Protein AF-0000000078039826 (afdb_homodimer)

Solvent-accessible surface area (backbone atoms only — not comparable to full-atom values): 11062 Å² total; per-residue (Å²): 122,82,77,65,79,62,59,38,80,45,73,37,69,37,50,54,67,58,50,54,47,26,52,49,43,34,48,76,69,74,47,49,70,52,61,51,52,51,45,49,43,49,49,23,48,75,66,64,42,76,75,63,72,50,73,68,53,49,51,49,48,51,51,50,53,51,48,52,50,51,51,52,50,50,50,53,50,49,52,51,52,58,52,48,55,51,51,51,48,28,62,72,64,66,48,73,83,115,121,80,77,66,79,62,60,37,79,45,74,39,68,38,51,53,67,58,50,52,49,26,52,49,43,34,49,78,68,73,47,48,69,53,61,51,52,50,46,49,44,48,49,24,47,76,65,64,43,77,76,62,73,48,73,69,52,49,50,49,49,50,49,52,51,50,49,53,50,50,51,52,50,50,51,53,51,50,52,51,50,56,53,50,54,51,51,49,49,28,63,72,64,68,49,72,83,116

Radius of gyration: 29.41 Å; Cα contacts (8 Å, |Δi|>4): 152; chains: 2; bounding box: 61×100×47 Å

Structure (mmCIF, N/CA/C/O backbone):
data_AF-0000000078039826-model_v1
#
loop_
_entity.id
_entity.type
_entity.pdbx_description
1 polymer 'DNA-damage-inducible protein J'
#
loop_
_ato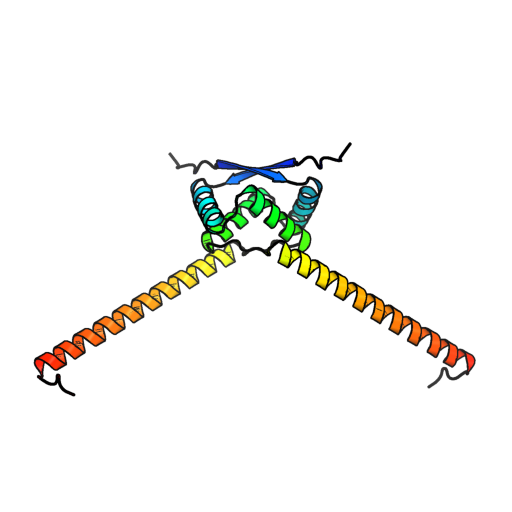m_site.group_PDB
_atom_site.id
_atom_site.type_symbol
_atom_site.label_atom_id
_atom_site.label_alt_id
_atom_site.label_comp_id
_atom_site.label_asym_id
_atom_site.label_entity_id
_atom_site.label_seq_id
_atom_site.pdbx_PDB_ins_code
_atom_site.Cartn_x
_atom_site.Cartn_y
_atom_site.Cartn_z
_atom_site.occupancy
_atom_site.B_iso_or_equiv
_atom_site.auth_seq_id
_atom_site.auth_comp_id
_atom_site.auth_asym_id
_atom_site.auth_atom_id
_atom_site.pdbx_PDB_model_num
ATOM 1 N N . MET A 1 1 ? -21.797 -13.727 -26.609 1 46.88 1 MET A N 1
ATOM 2 C CA . MET A 1 1 ? -22.094 -12.5 -25.859 1 46.88 1 MET A CA 1
ATOM 3 C C . MET A 1 1 ? -20.844 -11.984 -25.156 1 46.88 1 MET A C 1
ATOM 5 O O . MET A 1 1 ? -20.078 -12.766 -24.594 1 46.88 1 MET A O 1
ATOM 9 N N . PRO A 1 2 ? -20.312 -10.93 -25.578 1 49 2 PRO A N 1
ATOM 10 C CA . PRO A 1 2 ? -19.047 -10.547 -24.938 1 49 2 PRO A CA 1
ATOM 11 C C . PRO A 1 2 ? -19.125 -10.562 -23.422 1 49 2 PRO A C 1
ATOM 13 O O . PRO A 1 2 ? -20.156 -10.211 -22.844 1 49 2 PRO A O 1
ATOM 16 N N . ALA A 1 3 ? -18.641 -11.617 -22.828 1 51.22 3 ALA A N 1
ATOM 17 C CA . ALA A 1 3 ? -18.766 -11.797 -21.375 1 51.22 3 ALA A CA 1
ATOM 18 C C . ALA A 1 3 ? -18.531 -10.484 -20.641 1 51.22 3 ALA A C 1
ATOM 20 O O . ALA A 1 3 ? -17.406 -10.023 -20.516 1 51.22 3 ALA A O 1
ATOM 21 N N . ILE A 1 4 ? -19.359 -9.586 -20.906 1 55.53 4 ILE A N 1
ATOM 22 C CA . ILE A 1 4 ? -19.281 -8.289 -20.234 1 55.53 4 ILE A CA 1
ATOM 23 C C . ILE A 1 4 ? -19 -8.5 -18.734 1 55.53 4 ILE A C 1
ATOM 25 O O . ILE A 1 4 ? -19.797 -9.125 -18.031 1 55.53 4 ILE A O 1
ATOM 29 N N . LYS A 1 5 ? -17.766 -8.773 -18.438 1 59.88 5 LYS A N 1
ATOM 30 C CA . LYS A 1 5 ? -17.484 -9.039 -17.031 1 59.88 5 LYS A CA 1
ATOM 31 C C . LYS A 1 5 ? -18.188 -8.039 -16.125 1 59.88 5 LYS A C 1
ATOM 33 O O . LYS A 1 5 ? -17.953 -6.832 -16.219 1 59.88 5 LYS A O 1
ATOM 38 N N . GLU A 1 6 ? -19.469 -8.297 -15.875 1 79.62 6 GLU A N 1
ATOM 39 C CA . GLU A 1 6 ? -20.312 -7.484 -15.016 1 79.62 6 GLU A CA 1
ATOM 40 C C . GLU A 1 6 ? -19.609 -7.156 -13.695 1 79.62 6 GLU A C 1
ATOM 42 O O . GLU A 1 6 ? -19.047 -8.039 -13.062 1 79.62 6 GLU A O 1
ATOM 47 N N . GLY A 1 7 ? -19.312 -5.883 -13.617 1 89.31 7 GLY A N 1
ATOM 48 C CA . GLY A 1 7 ? -18.766 -5.438 -12.344 1 89.31 7 GLY A CA 1
ATOM 49 C C . GLY A 1 7 ? -19.719 -5.625 -11.188 1 89.31 7 GLY A C 1
ATOM 50 O O . GLY A 1 7 ? -20.938 -5.754 -11.383 1 89.31 7 GLY A O 1
ATOM 51 N N . THR A 1 8 ? -19.203 -5.965 -10.094 1 95.94 8 THR A N 1
ATOM 52 C CA . THR A 1 8 ? -19.969 -6.043 -8.852 1 95.94 8 THR A CA 1
ATOM 53 C C . THR A 1 8 ? -19.672 -4.836 -7.961 1 95.94 8 THR A C 1
ATOM 55 O O . THR A 1 8 ? -18.547 -4.336 -7.938 1 95.94 8 THR A O 1
ATOM 58 N N . GLN A 1 9 ? -20.719 -4.402 -7.324 1 96.94 9 GLN A N 1
ATOM 59 C CA . GLN A 1 9 ? -20.594 -3.209 -6.496 1 96.94 9 GLN A CA 1
ATOM 60 C C . GLN A 1 9 ? -20.078 -3.555 -5.105 1 96.94 9 GLN A C 1
ATOM 62 O O . GLN A 1 9 ? -20.531 -4.508 -4.48 1 96.94 9 GLN A O 1
ATOM 67 N N . VAL A 1 10 ? -19.125 -2.832 -4.68 1 98.19 10 VAL A N 1
ATOM 68 C CA . VAL A 1 10 ? -18.609 -2.92 -3.324 1 98.19 10 VAL A CA 1
ATOM 69 C C . VAL A 1 10 ? -18.844 -1.604 -2.588 1 98.19 10 VAL A C 1
ATOM 71 O O . VAL A 1 10 ? -18.688 -0.524 -3.16 1 98.19 10 VAL A O 1
ATOM 74 N N . SER A 1 11 ? -19.328 -1.693 -1.336 1 97.75 11 SER A N 1
ATOM 75 C CA . SER A 1 11 ? -19.609 -0.487 -0.562 1 97.75 11 SER A CA 1
ATOM 76 C C . SER A 1 11 ? -19.094 -0.623 0.87 1 97.75 11 SER A C 1
ATOM 78 O O . SER A 1 11 ? -19.062 -1.726 1.419 1 97.75 11 SER A O 1
ATOM 80 N N . PHE A 1 12 ? -18.688 0.493 1.433 1 98 12 PHE A N 1
ATOM 81 C CA . PHE A 1 12 ? -18.25 0.557 2.824 1 98 12 PHE A CA 1
ATOM 82 C C . PHE A 1 12 ? -18.484 1.95 3.398 1 98 12 PHE A C 1
ATOM 84 O O . PHE A 1 12 ? -18.562 2.928 2.652 1 98 12 PHE A O 1
ATOM 91 N N . LYS A 1 13 ? -18.609 2.053 4.691 1 97.81 13 LYS A N 1
ATOM 92 C CA . LYS A 1 13 ? -18.766 3.332 5.375 1 97.81 13 LYS A CA 1
ATOM 93 C C . LYS A 1 13 ? -17.422 3.867 5.859 1 97.81 13 LYS A C 1
ATOM 95 O O . LYS A 1 13 ? -16.578 3.104 6.332 1 97.81 13 LYS A O 1
ATOM 100 N N . THR A 1 14 ? -17.328 5.191 5.672 1 98 14 THR A N 1
ATOM 101 C CA . THR A 1 14 ? -16.094 5.836 6.109 1 98 14 THR A CA 1
ATOM 102 C C . THR A 1 14 ? -16.375 7.207 6.707 1 98 14 THR A C 1
ATOM 104 O O . THR A 1 14 ? -17.5 7.707 6.621 1 98 14 THR A O 1
ATOM 107 N N . ASP A 1 15 ? -15.406 7.77 7.43 1 96.94 15 ASP A N 1
ATOM 108 C CA . ASP A 1 15 ? -15.492 9.125 7.953 1 96.94 15 ASP A CA 1
ATOM 109 C C . ASP A 1 15 ? -15.516 10.156 6.82 1 96.94 15 ASP A C 1
ATOM 111 O O . ASP A 1 15 ? -14.617 10.172 5.977 1 96.94 15 ASP A O 1
ATOM 115 N N . PRO A 1 16 ? -16.516 11.031 6.902 1 97.44 16 PRO A N 1
ATOM 116 C CA . PRO A 1 16 ? -16.625 12.031 5.836 1 97.44 16 PRO A CA 1
ATOM 117 C C . PRO A 1 16 ? -15.359 12.867 5.684 1 97.44 16 PRO A C 1
ATOM 119 O O . PRO A 1 16 ? -15.008 13.258 4.57 1 97.44 16 PRO A O 1
ATOM 122 N N . THR A 1 17 ? -14.758 13.195 6.727 1 97.56 17 THR A N 1
ATOM 123 C CA . THR A 1 17 ? -13.531 13.977 6.676 1 97.56 17 THR A CA 1
ATOM 124 C C . THR A 1 17 ? -12.406 13.172 6.031 1 97.56 17 THR A C 1
ATOM 126 O O . THR A 1 17 ? -11.641 13.703 5.219 1 97.56 17 THR A O 1
ATOM 129 N N . LEU A 1 18 ? -12.258 11.945 6.441 1 97.69 18 LEU A N 1
ATOM 130 C CA . LEU A 1 18 ? -11.273 11.055 5.832 1 97.69 18 LEU A CA 1
ATOM 131 C C . LEU A 1 18 ? -11.508 10.93 4.332 1 97.69 18 LEU A C 1
ATOM 133 O O . LEU A 1 18 ? -10.562 10.984 3.543 1 97.69 18 LEU A O 1
ATOM 137 N N . LEU A 1 19 ? -12.766 10.742 3.975 1 98.12 19 LEU A N 1
ATOM 138 C CA . LEU A 1 19 ? -13.133 10.625 2.568 1 98.12 19 LEU A CA 1
ATOM 139 C C . LEU A 1 19 ? -12.719 11.867 1.789 1 98.12 19 LEU A C 1
ATOM 141 O O . LEU A 1 19 ? -12.133 11.766 0.711 1 98.12 19 LEU A O 1
ATOM 145 N N . ARG A 1 20 ? -13.023 13.008 2.301 1 98 20 ARG A N 1
ATOM 146 C CA . ARG A 1 20 ? -12.711 14.273 1.642 1 98 20 ARG A CA 1
ATOM 147 C C . ARG A 1 20 ? -11.203 14.43 1.452 1 98 20 ARG A C 1
ATOM 149 O O . ARG A 1 20 ? -10.742 14.812 0.373 1 98 20 ARG A O 1
ATOM 156 N N . LYS A 1 21 ? -10.484 14.133 2.43 1 98.31 21 LYS A N 1
ATOM 157 C CA . LYS A 1 21 ? -9.031 14.25 2.359 1 98.31 21 LYS A CA 1
ATOM 158 C C . LYS A 1 21 ? -8.445 13.258 1.358 1 98.31 21 LYS A C 1
ATOM 160 O O . LYS A 1 21 ? -7.543 13.609 0.59 1 98.31 21 LYS A O 1
ATOM 165 N N . ALA A 1 22 ? -8.914 12.07 1.419 1 98.5 22 ALA A N 1
ATOM 166 C CA . ALA A 1 22 ? -8.438 11.031 0.505 1 98.5 22 ALA A CA 1
ATOM 167 C C . ALA A 1 22 ? -8.719 11.414 -0.946 1 98.5 22 ALA A C 1
ATOM 169 O O . ALA A 1 22 ? -7.844 11.273 -1.809 1 98.5 22 ALA A O 1
ATOM 170 N N . LYS A 1 23 ? -9.906 11.875 -1.238 1 98.56 23 LYS A N 1
ATOM 171 C CA . LYS A 1 23 ? -10.273 12.281 -2.59 1 98.56 23 LYS A CA 1
ATOM 172 C C . LYS A 1 23 ? -9.336 13.367 -3.111 1 98.56 23 LYS A C 1
ATOM 174 O O . LYS A 1 23 ? -8.953 13.352 -4.285 1 98.56 23 LYS A O 1
ATOM 179 N N . LYS A 1 24 ? -9.047 14.266 -2.248 1 98.38 24 LYS A N 1
ATOM 180 C CA . LYS A 1 24 ? -8.125 15.336 -2.629 1 98.38 24 LYS A CA 1
ATOM 181 C C . LYS A 1 24 ? -6.75 14.781 -2.986 1 98.38 24 LYS A C 1
ATOM 183 O O . LYS A 1 24 ? -6.16 15.164 -3.998 1 98.38 24 LYS A O 1
ATOM 188 N N . VAL A 1 25 ? -6.211 13.906 -2.158 1 98.12 25 VAL A N 1
ATOM 189 C CA . VAL A 1 25 ? -4.898 13.312 -2.41 1 98.12 25 VAL A CA 1
ATOM 190 C C . VAL A 1 25 ? -4.926 12.547 -3.73 1 98.12 25 VAL A C 1
ATOM 192 O O . VAL A 1 25 ? -3.98 12.633 -4.52 1 98.12 25 VAL A O 1
ATOM 195 N N . LEU A 1 26 ? -5.973 11.766 -3.969 1 98.31 26 LEU A N 1
ATOM 196 C CA . LEU A 1 26 ? -6.09 10.984 -5.191 1 98.31 26 LEU A CA 1
ATOM 197 C C . LEU A 1 26 ? -6.141 11.883 -6.418 1 98.31 26 LEU A C 1
ATOM 199 O O . LEU A 1 26 ? -5.488 11.609 -7.426 1 98.31 26 LEU A O 1
ATOM 203 N N . ALA A 1 27 ? -6.871 13.039 -6.266 1 97.62 27 ALA A N 1
ATOM 204 C CA . ALA A 1 27 ? -6.961 14.008 -7.355 1 97.62 27 ALA A CA 1
ATOM 205 C C . ALA A 1 27 ? -5.602 14.641 -7.641 1 97.62 27 ALA A C 1
ATOM 207 O O . ALA A 1 27 ? -5.211 14.797 -8.797 1 97.62 27 ALA A O 1
ATOM 208 N N . ASP A 1 28 ? -4.941 14.953 -6.621 1 97.5 28 ASP A N 1
ATOM 209 C CA . ASP A 1 28 ? -3.617 15.555 -6.746 1 97.5 28 ASP A CA 1
ATOM 210 C C . ASP A 1 28 ? -2.637 14.602 -7.418 1 97.5 28 ASP A C 1
ATOM 212 O O . ASP A 1 28 ? -1.626 15.031 -7.98 1 97.5 28 ASP A O 1
ATOM 216 N N . ASN A 1 29 ? -2.928 13.297 -7.375 1 96.69 29 ASN A N 1
ATOM 217 C CA . ASN A 1 29 ? -2.062 12.281 -7.965 1 96.69 29 ASN A CA 1
ATOM 218 C C . ASN A 1 29 ? -2.611 11.789 -9.297 1 96.69 29 ASN A C 1
ATOM 220 O O . ASN A 1 29 ? -2.133 10.789 -9.844 1 96.69 29 ASN A O 1
ATOM 224 N N . GLY A 1 30 ? -3.691 12.32 -9.727 1 96.44 30 GLY A N 1
ATOM 225 C CA . GLY A 1 30 ? -4.188 12.055 -11.07 1 96.44 30 GLY A CA 1
ATOM 226 C C . GLY A 1 30 ? -5.043 10.812 -11.164 1 96.44 30 GLY A C 1
ATOM 227 O O . GLY A 1 30 ? -5.105 10.164 -12.211 1 96.44 30 GLY A O 1
ATOM 228 N N . THR A 1 31 ? -5.617 10.484 -10.109 1 97.38 31 THR A N 1
ATOM 229 C CA . THR A 1 31 ? -6.457 9.297 -10.117 1 97.38 31 THR A CA 1
ATOM 230 C C . THR A 1 31 ? -7.77 9.547 -9.391 1 97.38 31 THR A C 1
ATOM 232 O O . THR A 1 31 ? -8.094 10.688 -9.062 1 97.38 31 THR A O 1
ATOM 235 N N . ASP A 1 32 ? -8.711 8.5 -9.367 1 97.38 32 ASP A N 1
ATOM 236 C CA . ASP A 1 32 ? -9.992 8.625 -8.688 1 97.38 32 ASP A CA 1
ATOM 237 C C . ASP A 1 32 ? -10.242 7.441 -7.758 1 97.38 32 ASP A C 1
ATOM 239 O O . ASP A 1 32 ? -9.422 6.52 -7.684 1 97.38 32 ASP A O 1
ATOM 243 N N . MET A 1 33 ? -11.258 7.535 -7.082 1 98.06 33 MET A N 1
ATOM 244 C CA . MET A 1 33 ? -11.594 6.562 -6.043 1 98.06 33 MET A CA 1
ATOM 245 C C . MET A 1 33 ? -11.734 5.164 -6.633 1 98.06 33 MET A C 1
ATOM 247 O O . MET A 1 33 ? -11.117 4.215 -6.148 1 98.06 33 MET A O 1
ATOM 251 N N . THR A 1 34 ? -12.523 5.02 -7.734 1 97.94 34 THR A N 1
ATOM 252 C CA . THR A 1 34 ? -12.805 3.721 -8.336 1 97.94 34 THR A CA 1
ATOM 253 C C . THR A 1 34 ? -11.516 3.068 -8.836 1 97.94 34 THR A C 1
ATOM 255 O O . THR A 1 34 ? -11.234 1.91 -8.516 1 97.94 34 THR A O 1
ATOM 258 N N . LYS A 1 35 ? -10.766 3.795 -9.508 1 97.56 35 LYS A N 1
ATOM 259 C CA . LYS A 1 35 ? -9.508 3.281 -10.047 1 97.56 35 LYS A CA 1
ATOM 260 C C . LYS A 1 35 ? -8.555 2.891 -8.922 1 97.56 35 LYS A C 1
ATOM 262 O O . LYS A 1 35 ? -7.91 1.84 -8.984 1 97.56 35 LYS A O 1
ATOM 267 N N . THR A 1 36 ? -8.453 3.703 -7.879 1 98.38 36 THR A N 1
ATOM 268 C CA . THR A 1 36 ? -7.5 3.51 -6.793 1 98.38 36 THR A CA 1
ATOM 269 C C . THR A 1 36 ? -7.906 2.326 -5.922 1 98.38 36 THR A C 1
ATOM 271 O O . THR A 1 36 ? -7.059 1.528 -5.516 1 98.38 36 THR A O 1
ATOM 274 N N . LEU A 1 37 ? -9.148 2.201 -5.707 1 98.62 37 LEU A N 1
ATOM 275 C CA . LEU A 1 37 ? -9.625 1.087 -4.895 1 98.62 37 LEU A CA 1
ATOM 276 C C . LEU A 1 37 ? -9.438 -0.237 -5.629 1 98.62 37 LEU A C 1
ATOM 278 O O . LEU A 1 37 ? -9.07 -1.245 -5.016 1 98.62 37 LEU A O 1
ATOM 282 N N . ASN A 1 38 ? -9.672 -0.251 -6.93 1 98.5 38 ASN A N 1
ATOM 283 C CA . ASN A 1 38 ? -9.414 -1.455 -7.715 1 98.5 38 ASN A CA 1
ATOM 284 C C . ASN A 1 38 ? -7.93 -1.797 -7.754 1 98.5 38 ASN A C 1
ATOM 286 O O . ASN A 1 38 ? -7.559 -2.971 -7.699 1 98.5 38 ASN A O 1
ATOM 290 N N . LEU A 1 39 ? -7.152 -0.791 -7.863 1 98.06 39 LEU A N 1
ATOM 291 C CA . LEU A 1 39 ? -5.711 -1.006 -7.824 1 98.06 39 LEU A CA 1
ATOM 292 C C . LEU A 1 39 ? -5.285 -1.605 -6.488 1 98.06 39 LEU A C 1
ATOM 294 O O . LEU A 1 39 ? -4.41 -2.473 -6.441 1 98.06 39 LEU A O 1
ATOM 298 N N . PHE A 1 40 ? -5.852 -1.126 -5.422 1 98.62 40 PHE A N 1
ATOM 299 C CA . PHE A 1 40 ? -5.566 -1.662 -4.094 1 98.62 40 PHE A CA 1
ATOM 300 C C . PHE A 1 40 ? -5.945 -3.137 -4.016 1 98.62 40 PHE A C 1
ATOM 302 O O . PHE A 1 40 ? -5.152 -3.961 -3.551 1 98.62 40 PHE A O 1
ATOM 309 N N . LEU A 1 41 ? -7.148 -3.467 -4.5 1 98.5 41 LEU A N 1
ATOM 310 C CA . LEU A 1 41 ? -7.578 -4.859 -4.473 1 98.5 41 LEU A CA 1
ATOM 311 C C . LEU A 1 41 ? -6.645 -5.734 -5.301 1 98.5 41 LEU A C 1
ATOM 313 O O . LEU A 1 41 ? -6.34 -6.863 -4.914 1 98.5 41 LEU A O 1
ATOM 317 N N . GLN A 1 42 ? -6.195 -5.242 -6.422 1 97.88 42 GLN A N 1
ATOM 318 C CA . GLN A 1 42 ? -5.238 -5.973 -7.246 1 97.88 42 GLN A CA 1
ATOM 319 C C . GLN A 1 42 ? -3.939 -6.234 -6.484 1 97.88 42 GLN A C 1
ATOM 321 O O . GLN A 1 42 ? -3.371 -7.324 -6.574 1 97.88 42 GLN A O 1
ATOM 326 N N . ASN A 1 43 ? -3.455 -5.172 -5.805 1 98.31 43 ASN A N 1
ATOM 327 C CA . ASN A 1 43 ? -2.248 -5.332 -5 1 98.31 43 ASN A CA 1
ATOM 328 C C . ASN A 1 43 ? -2.434 -6.387 -3.914 1 98.31 43 ASN A C 1
ATOM 330 O O . ASN A 1 43 ? -1.542 -7.203 -3.678 1 98.31 43 ASN A O 1
ATOM 334 N N . VAL A 1 44 ? -3.535 -6.406 -3.264 1 98 44 VAL A N 1
ATOM 335 C CA . VAL A 1 44 ? -3.867 -7.375 -2.223 1 98 44 VAL A CA 1
ATOM 336 C C . VAL A 1 44 ? -3.812 -8.789 -2.797 1 98 44 VAL A C 1
ATOM 338 O O . VAL A 1 44 ? -3.213 -9.688 -2.199 1 98 44 VAL A O 1
ATOM 341 N N . VAL A 1 45 ? -4.449 -8.961 -3.953 1 97.06 45 VAL A N 1
ATOM 342 C CA . VAL A 1 45 ? -4.562 -10.289 -4.547 1 97.06 45 VAL A CA 1
ATOM 343 C C . VAL A 1 45 ? -3.195 -10.742 -5.062 1 97.06 45 VAL A C 1
ATOM 345 O O . VAL A 1 45 ? -2.799 -11.891 -4.859 1 97.06 45 VAL A O 1
ATOM 348 N N . GLU A 1 46 ? -2.457 -9.828 -5.758 1 94.44 46 GLU A N 1
ATOM 349 C CA . GLU A 1 46 ? -1.179 -10.172 -6.367 1 94.44 46 GLU A CA 1
ATOM 350 C C . GLU A 1 46 ? -0.125 -10.484 -5.309 1 94.44 46 GLU A C 1
ATOM 352 O O . GLU A 1 46 ? 0.703 -11.375 -5.488 1 94.44 46 GLU A O 1
ATOM 357 N N . ARG A 1 47 ? -0.188 -9.812 -4.215 1 93.5 47 ARG A N 1
ATOM 358 C CA . ARG A 1 47 ? 0.85 -9.93 -3.197 1 93.5 47 ARG A CA 1
ATOM 359 C C . ARG A 1 47 ? 0.422 -10.891 -2.092 1 93.5 47 ARG A C 1
ATOM 361 O O . ARG A 1 47 ? 1.238 -11.289 -1.258 1 93.5 47 ARG A O 1
ATOM 368 N N . LYS A 1 48 ? -0.816 -11.227 -2.053 1 94.25 48 LYS A N 1
ATOM 369 C CA . LYS A 1 48 ? -1.388 -12.141 -1.067 1 94.25 48 LYS A CA 1
ATOM 370 C C . LYS A 1 48 ? -1.169 -11.617 0.352 1 94.25 48 LYS A C 1
ATOM 372 O O . LYS A 1 48 ? -0.875 -12.398 1.263 1 94.25 48 LYS A O 1
ATOM 377 N N . GLU A 1 49 ? -1.188 -10.367 0.482 1 94.62 49 GLU A N 1
ATOM 378 C CA . GLU A 1 49 ? -1.052 -9.664 1.751 1 94.62 49 GLU A CA 1
ATOM 379 C C . GLU A 1 49 ? -1.745 -8.305 1.701 1 94.62 49 GLU A C 1
ATOM 381 O O . GLU A 1 49 ? -2.277 -7.91 0.661 1 94.62 49 GLU A O 1
ATOM 386 N N . ILE A 1 50 ? -1.82 -7.707 2.822 1 96 50 ILE A N 1
ATOM 387 C CA . ILE A 1 50 ? -2.316 -6.336 2.873 1 96 50 ILE A CA 1
ATOM 388 C C . ILE A 1 50 ? -1.147 -5.359 2.748 1 96 50 ILE A C 1
ATOM 390 O O . ILE A 1 50 ? -0.43 -5.113 3.721 1 96 50 ILE A O 1
ATOM 394 N N . PRO A 1 51 ? -1.006 -4.727 1.638 1 95.38 51 PRO A N 1
ATOM 395 C CA . PRO A 1 51 ? 0.183 -3.926 1.33 1 95.38 51 PRO A CA 1
ATOM 396 C C . PRO A 1 51 ? 0.113 -2.518 1.914 1 95.38 51 PRO A C 1
ATOM 398 O O . PRO A 1 51 ? 0.306 -1.536 1.192 1 95.38 51 PRO A O 1
ATOM 401 N N . LEU A 1 52 ? -0.125 -2.426 3.164 1 96.62 52 LEU A N 1
ATOM 402 C CA . LEU A 1 52 ? -0.301 -1.143 3.834 1 96.62 52 LEU A CA 1
ATOM 403 C C . LEU A 1 52 ? 0.374 -1.146 5.203 1 96.62 52 LEU A C 1
ATOM 405 O O . LEU A 1 52 ? 0.631 -2.211 5.77 1 96.62 52 LEU A O 1
ATOM 409 N N . MET A 1 53 ? 0.599 0.042 5.676 1 94.56 53 MET A N 1
ATOM 410 C CA . MET A 1 53 ? 0.98 0.177 7.078 1 94.56 53 MET A CA 1
ATOM 411 C C . MET A 1 53 ? -0.211 -0.086 7.992 1 94.56 53 MET A C 1
ATOM 413 O O . MET A 1 53 ? -1.336 0.312 7.684 1 94.56 53 MET A O 1
ATOM 417 N N . THR A 1 54 ? 0.124 -0.766 9.078 1 95.88 54 THR A N 1
ATOM 418 C CA . THR A 1 54 ? -0.897 -0.962 10.102 1 95.88 54 THR A CA 1
ATOM 419 C C . THR A 1 54 ? -1.2 0.348 10.82 1 95.88 54 THR A C 1
ATOM 421 O O . THR A 1 54 ? -0.467 1.327 10.68 1 95.88 54 THR A O 1
ATOM 424 N N . GLU A 1 55 ? -2.26 0.315 11.594 1 94.56 55 GLU A N 1
ATOM 425 C CA . GLU A 1 55 ? -2.625 1.501 12.367 1 94.56 55 GLU A CA 1
ATOM 426 C C . GLU A 1 55 ? -1.488 1.932 13.289 1 94.56 55 GLU A C 1
ATOM 428 O O . GLU A 1 55 ? -1.225 3.127 13.445 1 94.56 55 GLU A O 1
ATOM 433 N N . ASP A 1 56 ? -0.855 0.918 13.867 1 95.5 56 ASP A N 1
ATOM 434 C CA . ASP A 1 56 ? 0.252 1.199 14.773 1 95.5 56 ASP A CA 1
ATOM 435 C C . ASP A 1 56 ? 1.435 1.812 14.023 1 95.5 56 ASP A C 1
ATOM 437 O O . ASP A 1 56 ? 2.098 2.717 14.539 1 95.5 56 ASP A O 1
ATOM 441 N N . GLU A 1 57 ? 1.704 1.307 12.883 1 95.88 57 GLU A N 1
ATOM 442 C CA . GLU A 1 57 ? 2.795 1.831 12.062 1 95.88 57 GLU A CA 1
ATOM 443 C C . GLU A 1 57 ? 2.518 3.268 11.633 1 95.88 57 GLU A C 1
ATOM 445 O O . GLU A 1 57 ? 3.426 4.098 11.602 1 95.88 57 GLU A O 1
ATOM 450 N N . LEU A 1 58 ? 1.257 3.545 11.297 1 95.19 58 LEU A N 1
ATOM 451 C CA . LEU A 1 58 ? 0.867 4.898 10.914 1 95.19 58 LEU A CA 1
ATOM 452 C C . LEU A 1 58 ? 1.047 5.863 12.086 1 95.19 58 LEU A C 1
ATOM 454 O O . LEU A 1 58 ? 1.48 7 11.891 1 95.19 58 LEU A O 1
ATOM 458 N N . ARG A 1 59 ? 0.673 5.398 13.219 1 94.69 59 ARG A N 1
ATOM 459 C CA . ARG A 1 59 ? 0.832 6.219 14.414 1 94.69 59 ARG A CA 1
ATOM 460 C C . ARG A 1 59 ? 2.303 6.516 14.68 1 94.69 59 ARG A C 1
ATOM 462 O O . ARG A 1 59 ? 2.662 7.648 15.008 1 94.69 59 ARG A O 1
ATOM 469 N N . ARG A 1 60 ? 3.109 5.535 14.562 1 95.69 60 ARG A N 1
ATOM 470 C CA . ARG A 1 60 ? 4.543 5.715 14.773 1 95.69 60 ARG A CA 1
ATOM 471 C C . ARG A 1 60 ? 5.121 6.711 13.773 1 95.69 60 ARG A C 1
ATOM 473 O O . ARG A 1 60 ? 5.914 7.578 14.141 1 95.69 60 ARG A O 1
ATOM 480 N N . GLU A 1 61 ? 4.66 6.5 12.594 1 93.56 61 GLU A N 1
ATOM 481 C CA . GLU A 1 61 ? 5.121 7.402 11.547 1 93.56 61 GLU A CA 1
ATOM 482 C C . GLU A 1 61 ? 4.723 8.844 11.844 1 93.56 61 GLU A C 1
ATOM 484 O O . GLU A 1 61 ? 5.512 9.773 11.633 1 93.56 61 GLU A O 1
ATOM 489 N N . ARG A 1 62 ? 3.547 9.008 12.211 1 93.25 62 ARG A N 1
ATOM 490 C CA . ARG A 1 62 ? 3.061 10.328 12.57 1 93.25 62 ARG A CA 1
ATOM 491 C C . ARG A 1 62 ? 3.896 10.93 13.703 1 93.25 62 ARG A C 1
ATOM 493 O O . ARG A 1 62 ? 4.246 12.109 13.664 1 93.25 62 ARG A O 1
ATOM 500 N N . LEU A 1 63 ? 4.238 10.148 14.695 1 95.5 63 LEU A N 1
ATOM 501 C CA . LEU A 1 63 ? 5.016 10.594 15.844 1 95.5 63 LEU A CA 1
ATOM 502 C C . LEU A 1 63 ? 6.434 10.977 15.43 1 95.5 63 LEU A C 1
ATOM 504 O O . LEU A 1 63 ? 6.977 11.977 15.898 1 95.5 63 LEU A O 1
ATOM 508 N N . ILE A 1 64 ? 6.961 10.188 14.57 1 96 64 ILE A N 1
ATOM 509 C CA . ILE A 1 64 ? 8.305 10.461 14.078 1 96 64 ILE A CA 1
ATOM 510 C C . ILE A 1 64 ? 8.312 11.781 13.305 1 96 64 ILE A C 1
ATOM 512 O O . ILE A 1 64 ? 9.195 12.617 13.5 1 96 64 ILE A O 1
ATOM 516 N N . ASN A 1 65 ? 7.305 11.953 12.523 1 94.19 65 ASN A N 1
ATOM 517 C CA . ASN A 1 65 ? 7.211 13.18 11.742 1 94.19 65 ASN A CA 1
ATOM 518 C C . ASN A 1 65 ? 7.027 14.398 12.641 1 94.19 65 ASN A C 1
ATOM 520 O O . ASN A 1 65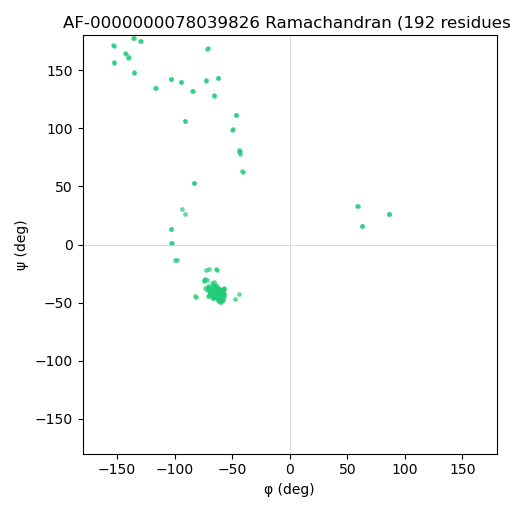 ? 7.598 15.461 12.375 1 94.19 65 ASN A O 1
ATOM 524 N N . GLN A 1 66 ? 6.234 14.234 13.633 1 94.94 66 GLN A N 1
ATOM 525 C CA . GLN A 1 66 ? 6.02 15.328 14.578 1 94.94 66 GLN A CA 1
ATOM 526 C C . GLN A 1 66 ? 7.305 15.664 15.328 1 94.94 66 GLN A C 1
ATOM 528 O O . GLN A 1 66 ? 7.629 16.844 15.516 1 94.94 66 GLN A O 1
ATOM 533 N N . LEU A 1 67 ? 7.988 14.672 15.68 1 96.19 67 LEU A N 1
ATOM 534 C CA . LEU A 1 67 ? 9.242 14.867 16.391 1 96.19 67 LEU A CA 1
ATOM 535 C C . LEU A 1 67 ? 10.273 15.555 15.492 1 96.19 67 LEU A C 1
ATOM 537 O O . LEU A 1 67 ? 11.016 16.422 15.953 1 96.19 67 LEU A O 1
ATOM 541 N N . GLN A 1 68 ? 10.305 15.141 14.266 1 96.06 68 GLN A N 1
ATOM 542 C CA . GLN A 1 68 ? 11.219 15.758 13.312 1 96.06 68 GLN A CA 1
ATOM 543 C C . GLN A 1 68 ? 10.906 17.25 13.133 1 96.06 68 GLN A C 1
ATOM 545 O O . GLN A 1 68 ? 11.82 18.062 13.039 1 96.06 68 GLN A O 1
ATOM 550 N N . THR A 1 69 ? 9.688 17.562 13.133 1 95.62 69 THR A N 1
ATOM 551 C CA . THR A 1 69 ? 9.266 18.953 12.984 1 95.62 69 THR A CA 1
ATOM 552 C C . THR A 1 69 ? 9.648 19.766 14.211 1 95.62 69 THR A C 1
ATOM 554 O O . THR A 1 69 ? 10.141 20.891 14.094 1 95.62 69 THR A O 1
ATOM 557 N N . GLU A 1 70 ? 9.445 19.141 15.344 1 95.94 70 GLU A N 1
ATOM 558 C CA . GLU A 1 70 ? 9.766 19.828 16.594 1 95.94 70 GLU A CA 1
ATOM 559 C C . GLU A 1 70 ? 11.266 20.062 16.719 1 95.94 70 GLU A C 1
ATOM 561 O O . GLU A 1 70 ? 11.695 21.141 17.125 1 95.94 70 GLU A O 1
ATOM 566 N N . VAL A 1 71 ? 11.992 19.094 16.375 1 96.69 71 VAL A N 1
ATOM 567 C CA . VAL A 1 71 ? 13.445 19.219 16.422 1 96.69 71 VAL A CA 1
ATOM 568 C C . VAL A 1 71 ? 13.906 20.297 15.43 1 96.69 71 VAL A C 1
ATOM 570 O O . VAL A 1 71 ? 14.75 21.125 15.766 1 96.69 71 VAL A O 1
ATOM 573 N N . ALA A 1 72 ? 13.359 20.266 14.203 1 96.44 72 ALA A N 1
ATOM 574 C CA . ALA A 1 72 ? 13.695 21.266 13.188 1 96.44 72 ALA A CA 1
ATOM 575 C C . ALA A 1 72 ? 13.359 22.672 13.664 1 96.44 72 ALA A C 1
ATOM 577 O O . ALA A 1 72 ? 14.125 23.609 13.438 1 96.44 72 ALA A O 1
ATOM 578 N N . GLU A 1 73 ? 12.25 22.797 14.352 1 96.06 73 GLU A N 1
ATOM 579 C CA . GLU A 1 73 ? 11.844 24.094 14.891 1 96.06 73 GLU A CA 1
ATOM 580 C C . GLU A 1 73 ? 12.773 24.531 16.016 1 96.06 73 GLU A C 1
ATOM 582 O O . GLU A 1 73 ? 13.117 25.719 16.109 1 96.06 73 GLU A O 1
ATOM 587 N N . SER A 1 74 ? 13.195 23.609 16.812 1 94.06 74 SER A N 1
ATOM 588 C CA . SER A 1 74 ? 14.102 23.922 17.922 1 94.06 74 SER A CA 1
ATOM 589 C C . SER A 1 74 ? 15.469 24.359 17.406 1 94.06 74 SER A C 1
ATOM 591 O O . SER A 1 74 ? 16.078 25.281 17.969 1 94.06 74 SER A O 1
ATOM 593 N N . ILE A 1 75 ? 15.922 23.719 16.422 1 94.88 75 ILE A N 1
ATOM 594 C CA . ILE A 1 75 ? 17.203 24.062 15.812 1 94.88 75 ILE A CA 1
ATOM 595 C C . ILE A 1 75 ? 17.094 25.453 15.18 1 94.88 75 ILE A C 1
ATOM 597 O O . ILE A 1 75 ? 18 26.281 15.344 1 94.88 75 ILE A O 1
ATOM 601 N N . ALA A 1 76 ? 16.016 25.734 14.461 1 93.75 76 ALA A N 1
ATOM 602 C CA . ALA A 1 76 ? 15.797 27.031 13.812 1 93.75 76 ALA A CA 1
ATOM 603 C C . ALA A 1 76 ? 15.742 28.156 14.836 1 93.75 76 ALA A C 1
ATOM 605 O O . ALA A 1 76 ? 16.297 29.234 14.617 1 93.75 76 ALA A O 1
ATOM 606 N N . GLU A 1 77 ? 15.133 27.906 15.953 1 92.75 77 GLU A N 1
ATOM 607 C CA . GLU A 1 77 ? 15.039 28.891 17.031 1 92.75 77 GLU A CA 1
ATOM 608 C C . GLU A 1 77 ? 16.406 29.141 17.656 1 92.75 77 GLU A C 1
ATOM 610 O O . GLU A 1 77 ? 16.75 30.281 17.953 1 92.75 77 GLU A O 1
ATOM 615 N N . TYR A 1 78 ? 17.094 28 17.828 1 91.06 78 TYR A N 1
ATOM 616 C CA . TYR A 1 78 ? 18.438 28.109 18.406 1 91.06 78 TYR A CA 1
ATOM 617 C C . TYR A 1 78 ? 19.344 28.922 17.5 1 91.06 78 TYR A C 1
ATOM 619 O O . TYR A 1 78 ? 20.047 29.828 17.953 1 91.06 78 TYR A O 1
ATOM 627 N N . LYS A 1 79 ? 19.359 28.719 16.281 1 91.38 79 LYS A N 1
ATOM 628 C CA . LYS A 1 79 ? 20.188 29.406 15.305 1 91.38 79 LYS A CA 1
ATOM 629 C C . LYS A 1 79 ? 19.797 30.875 15.188 1 91.38 79 LYS A C 1
ATOM 631 O O . LYS A 1 79 ? 20.656 31.75 15.062 1 91.38 79 LYS A O 1
ATOM 636 N N . ALA A 1 80 ? 18.578 31.172 15.281 1 89.06 80 ALA A N 1
ATOM 637 C CA . ALA A 1 80 ? 18.094 32.531 15.219 1 89.06 80 ALA A CA 1
ATOM 638 C C . ALA A 1 80 ? 18.5 33.344 16.453 1 89.06 80 ALA A C 1
ATOM 640 O O . ALA A 1 80 ? 18.844 34.5 16.375 1 89.06 80 ALA A O 1
ATOM 641 N N . GLY A 1 81 ? 18.375 32.656 17.594 1 85.25 81 GLY A N 1
ATOM 642 C CA . GLY A 1 81 ? 18.812 33.312 18.828 1 85.25 81 GLY A CA 1
ATOM 643 C C . GLY A 1 81 ? 20.312 33.562 18.859 1 85.25 81 GLY A C 1
ATOM 644 O O . GLY A 1 81 ? 20.766 34.594 19.359 1 85.25 81 GLY A O 1
ATOM 645 N N . ARG A 1 82 ? 21.141 32.594 18.438 1 82.38 82 ARG A N 1
ATOM 646 C CA . ARG A 1 82 ? 22.594 32.75 18.406 1 82.38 82 ARG A CA 1
ATOM 647 C C . ARG A 1 82 ? 23.016 33.812 17.406 1 82.38 82 ARG A C 1
ATOM 649 O O . ARG A 1 82 ? 23.969 34.562 17.641 1 82.38 82 ARG A O 1
ATOM 656 N N . SER A 1 83 ? 22.25 33.969 16.281 1 81.5 83 SER A N 1
ATOM 657 C CA . SER A 1 83 ? 22.547 34.969 15.273 1 81.5 83 SER A CA 1
ATOM 658 C C . SER A 1 83 ? 22.188 36.375 15.773 1 81.5 83 SER A C 1
ATOM 660 O O . SER A 1 83 ? 22.891 37.344 15.469 1 81.5 83 SER A O 1
ATOM 662 N N . ILE A 1 84 ? 21.25 36.438 16.578 1 77.12 84 ILE A N 1
ATOM 663 C CA . ILE A 1 84 ? 20.781 37.75 17.047 1 77.12 84 ILE A CA 1
ATOM 664 C C . ILE A 1 84 ? 21.672 38.25 18.172 1 77.12 8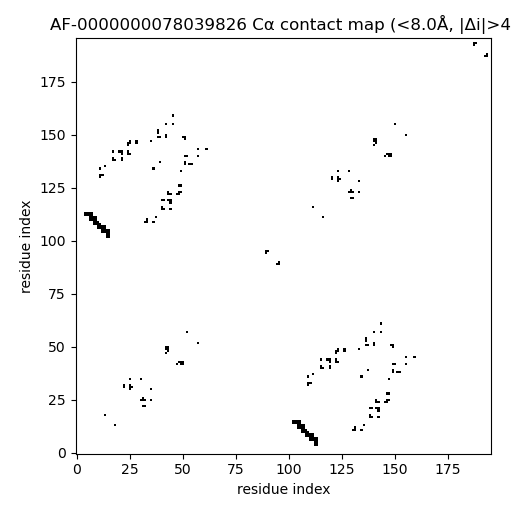4 ILE A C 1
ATOM 666 O O . ILE A 1 84 ? 22.156 39.375 18.125 1 77.12 84 ILE A O 1
ATOM 670 N N . PRO A 1 85 ? 21.969 37.438 19.062 1 72.56 85 PRO A N 1
ATOM 671 C CA . PRO A 1 85 ? 22.828 37.906 20.156 1 72.56 85 PRO A CA 1
ATOM 672 C C . PRO A 1 85 ? 24.219 38.312 19.672 1 72.56 85 PRO A C 1
ATOM 674 O O . PRO A 1 85 ? 24.75 39.344 20.125 1 72.56 85 PRO A O 1
ATOM 677 N N . LEU A 1 86 ? 24.875 37.562 18.797 1 72.69 86 LEU A N 1
ATOM 678 C CA . LEU A 1 86 ? 26.203 37.875 18.297 1 72.69 86 LEU A CA 1
ATOM 679 C C . LEU A 1 86 ? 26.156 39.156 17.453 1 72.69 86 LEU A C 1
ATOM 681 O O . LEU A 1 86 ? 27.094 39.969 17.5 1 72.69 86 LEU A O 1
ATOM 685 N N . GLU A 1 87 ? 25.234 39.375 16.656 1 75.06 87 GLU A N 1
ATOM 686 C CA . GLU A 1 87 ? 25.078 40.562 15.844 1 75.06 87 GLU A CA 1
ATOM 687 C C . GLU A 1 87 ? 24.906 41.812 16.719 1 75.06 87 GLU A C 1
ATOM 689 O O . GLU A 1 87 ? 25.484 42.875 16.438 1 75.06 87 GLU A O 1
ATOM 694 N N . GLU A 1 88 ? 24.234 41.688 17.766 1 78.56 88 GLU A N 1
ATOM 695 C CA . GLU A 1 88 ? 24.016 42.781 18.703 1 78.56 88 GLU A CA 1
ATOM 696 C C . GLU A 1 88 ? 25.297 43.125 19.469 1 78.56 88 GLU A C 1
ATOM 698 O O . GLU A 1 88 ? 25.625 44.281 19.672 1 78.56 88 GLU A O 1
ATOM 703 N N . VAL A 1 89 ? 25.922 41.969 19.719 1 81.44 89 VAL A N 1
ATOM 704 C CA . VAL A 1 89 ? 27.203 42.156 20.422 1 81.44 89 VAL A CA 1
ATOM 705 C C . VAL A 1 89 ? 28.219 42.812 19.484 1 81.44 89 VAL A C 1
ATOM 707 O O . VAL A 1 89 ? 28.953 43.719 19.891 1 81.44 89 VAL A O 1
ATOM 710 N N . ALA A 1 90 ? 28.234 42.375 18.266 1 80.06 90 ALA A N 1
ATOM 711 C CA . ALA A 1 90 ? 29.141 42.969 17.281 1 80.06 90 ALA A CA 1
ATOM 712 C C . ALA A 1 90 ? 28.797 44.406 17.016 1 80.06 90 ALA A C 1
ATOM 714 O O . ALA A 1 90 ? 29.688 45.25 16.891 1 80.06 90 ALA A O 1
ATOM 715 N N . LYS A 1 91 ? 27.562 44.844 17 1 77.88 91 LYS A N 1
ATOM 716 C CA . LYS A 1 91 ? 27.125 46.219 16.781 1 77.88 91 LYS A CA 1
ATOM 717 C C . LYS A 1 91 ? 27.469 47.094 17.984 1 77.88 91 LYS A C 1
ATOM 719 O O . LYS A 1 91 ? 27.906 48.219 17.828 1 77.88 91 LYS A O 1
ATOM 724 N N . ARG A 1 92 ? 27.344 46.438 19.094 1 81.56 92 ARG A N 1
ATOM 725 C CA . ARG A 1 92 ? 27.625 47.188 20.328 1 8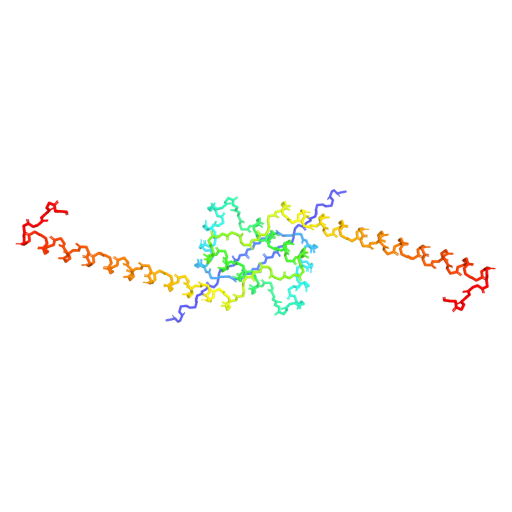1.56 92 ARG A CA 1
ATOM 726 C C . ARG A 1 92 ? 29.125 47.406 20.5 1 81.56 92 ARG A C 1
ATOM 728 O O . ARG A 1 92 ? 29.547 48.469 20.938 1 81.56 92 ARG A O 1
ATOM 735 N N . TYR A 1 93 ? 29.859 46.375 19.969 1 81.81 93 TYR A N 1
ATOM 736 C CA . TYR A 1 93 ? 31.312 46.5 20.172 1 81.81 93 TYR A CA 1
ATOM 737 C C . TYR A 1 93 ? 32 46.969 18.891 1 81.81 93 TYR A C 1
ATOM 739 O O . TYR A 1 93 ? 33.219 47.031 18.828 1 81.81 93 TYR A O 1
ATOM 747 N N . GLY A 1 94 ? 31.281 47.438 17.938 1 66.62 94 GLY A N 1
ATOM 748 C CA . GLY A 1 94 ? 31.844 48.031 16.734 1 66.62 94 GLY A CA 1
ATOM 749 C C . GLY A 1 94 ? 32.656 47.062 15.914 1 66.62 94 GLY A C 1
ATOM 750 O O . GLY A 1 94 ? 33.625 47.469 15.234 1 66.62 94 GLY A O 1
ATOM 751 N N . ILE A 1 95 ? 32.531 45.844 16.141 1 63.22 95 ILE A N 1
ATOM 752 C CA . ILE A 1 95 ? 33.438 44.875 15.492 1 63.22 95 ILE A CA 1
ATOM 753 C C . ILE A 1 95 ? 32.781 44.375 14.195 1 63.22 95 ILE A C 1
ATOM 755 O O . ILE A 1 95 ? 33.156 43.312 13.68 1 63.22 95 ILE A O 1
ATOM 759 N N . GLU A 1 96 ? 32.031 45.094 13.562 1 56.06 96 GLU A N 1
ATOM 760 C CA . GLU A 1 96 ? 31.375 44.656 12.32 1 56.06 96 GLU A CA 1
ATOM 761 C C . GLU A 1 96 ? 32.406 44 11.375 1 56.06 96 GLU A C 1
ATOM 763 O O . GLU A 1 96 ? 32 43.281 10.453 1 56.06 96 GLU A O 1
ATOM 768 N N . ASP A 1 97 ? 33.531 44.562 11.164 1 52.53 97 ASP A N 1
ATOM 769 C CA . ASP A 1 97 ? 34.406 44.312 10 1 52.53 97 ASP A CA 1
ATOM 770 C C . ASP A 1 97 ? 35.031 42.938 10.07 1 52.53 97 ASP A C 1
ATOM 772 O O . ASP A 1 97 ? 35.625 42.469 9.094 1 52.53 97 ASP A O 1
ATOM 776 N N . LEU A 1 98 ? 35.156 42.219 11.25 1 38.81 98 LEU A N 1
ATOM 777 C CA . LEU A 1 98 ? 35.969 41.062 10.93 1 38.81 98 LEU A CA 1
ATOM 778 C C . LEU A 1 98 ? 35.094 39.875 10.508 1 38.81 98 L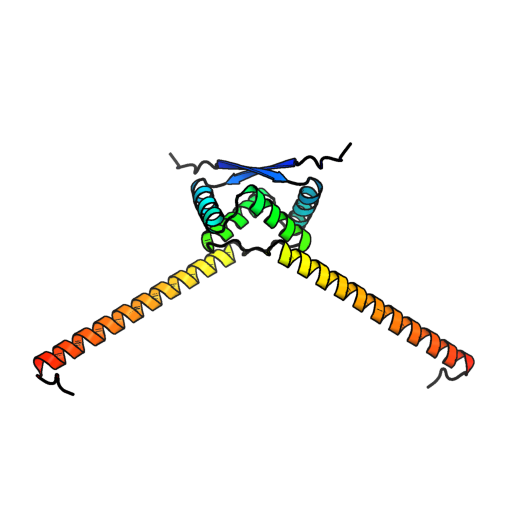EU A C 1
ATOM 780 O O . LEU A 1 98 ? 33.969 39.781 10.945 1 38.81 98 LEU A O 1
ATOM 784 N N . MET B 1 1 ? -25.031 16.172 21.875 1 47.66 1 MET B N 1
ATOM 785 C CA . MET B 1 1 ? -25.328 14.992 21.062 1 47.66 1 MET B CA 1
ATOM 786 C C . MET B 1 1 ? -24.031 14.32 20.609 1 47.66 1 MET B C 1
ATOM 788 O O . MET B 1 1 ? -23.078 14.992 20.25 1 47.66 1 MET B O 1
ATOM 792 N N . PRO B 1 2 ? -23.734 13.211 21.078 1 48.97 2 PRO B N 1
ATOM 793 C CA . PRO B 1 2 ? -22.422 12.672 20.703 1 48.97 2 PRO B CA 1
ATOM 794 C C . PRO B 1 2 ? -22.188 12.711 19.188 1 48.97 2 PRO B C 1
ATOM 796 O O . PRO B 1 2 ? -23.125 12.5 18.406 1 48.97 2 PRO B O 1
ATOM 799 N N . ALA B 1 3 ? -21.484 13.695 18.734 1 51.47 3 ALA B N 1
ATOM 800 C CA . ALA B 1 3 ? -21.297 13.914 17.297 1 51.47 3 ALA B CA 1
ATOM 801 C C . ALA B 1 3 ? -21.047 12.594 16.578 1 51.47 3 ALA B C 1
ATOM 803 O O . ALA B 1 3 ? -19.969 12.008 16.688 1 51.47 3 ALA B O 1
ATOM 804 N N . ILE B 1 4 ? -22.016 11.781 16.641 1 55.28 4 ILE B N 1
ATOM 805 C CA . ILE B 1 4 ? -21.922 10.492 15.977 1 55.28 4 ILE B CA 1
ATOM 806 C C . ILE B 1 4 ? -21.328 10.68 14.586 1 55.28 4 ILE B C 1
ATOM 808 O O . ILE B 1 4 ? -21.891 11.383 13.742 1 55.28 4 ILE B O 1
ATOM 812 N N . LYS B 1 5 ? -20.062 10.805 14.531 1 60.09 5 LYS B N 1
ATOM 813 C CA . LYS B 1 5 ? -19.453 11.008 13.219 1 60.09 5 LYS B CA 1
ATOM 814 C C . LYS B 1 5 ? -20.078 10.078 12.18 1 60.09 5 LYS B C 1
ATOM 816 O O . LYS B 1 5 ? -19.984 8.852 12.305 1 60.09 5 LYS B O 1
ATOM 821 N N . GLU B 1 6 ? -21.234 10.461 11.672 1 79.38 6 GLU B N 1
ATOM 822 C CA . GLU B 1 6 ? -21.984 9.742 10.648 1 79.38 6 GLU B CA 1
ATOM 823 C C . GLU B 1 6 ? -21.062 9.32 9.492 1 79.38 6 GLU B C 1
ATOM 825 O O . GLU B 1 6 ? -20.281 10.133 8.984 1 79.3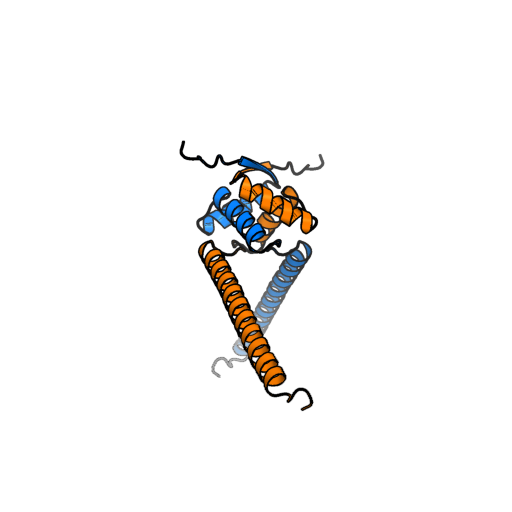8 6 GLU B O 1
ATOM 830 N N . GLY B 1 7 ? -20.906 8.016 9.461 1 89.19 7 GLY B N 1
ATOM 831 C CA . GLY B 1 7 ? -20.156 7.504 8.328 1 89.19 7 GLY B CA 1
ATOM 832 C C . GLY B 1 7 ? -20.828 7.785 6.996 1 89.19 7 GLY B C 1
ATOM 833 O O . GLY B 1 7 ? -22.031 8.039 6.945 1 89.19 7 GLY B O 1
ATOM 834 N N . THR B 1 8 ? -20.062 8.055 6.035 1 95.88 8 THR B N 1
ATOM 835 C CA . THR B 1 8 ? -20.531 8.211 4.664 1 95.88 8 THR B CA 1
ATOM 836 C C . THR B 1 8 ? -20.203 6.969 3.834 1 95.88 8 THR B C 1
ATOM 838 O O . THR B 1 8 ? -19.172 6.34 4.039 1 95.88 8 THR B O 1
ATOM 841 N N . GLN B 1 9 ? -21.141 6.656 2.988 1 96.88 9 GLN B N 1
ATOM 842 C CA . GLN B 1 9 ? -21 5.449 2.184 1 96.88 9 GLN B CA 1
ATOM 843 C C . GLN B 1 9 ? -20.156 5.719 0.936 1 96.88 9 GLN B C 1
ATOM 845 O O . GLN B 1 9 ? -20.375 6.715 0.242 1 96.88 9 GLN B O 1
ATOM 850 N N . VAL B 1 10 ? -19.234 4.883 0.692 1 98.19 10 VAL B N 1
ATOM 851 C CA . VAL B 1 10 ? -18.438 4.891 -0.525 1 98.19 10 VAL B CA 1
ATOM 852 C C . VAL B 1 10 ? -18.672 3.605 -1.313 1 98.19 10 VAL B C 1
ATOM 854 O O . VAL B 1 10 ? -18.766 2.52 -0.732 1 98.19 10 VAL B O 1
ATOM 857 N N . SER B 1 11 ? -18.875 3.738 -2.639 1 97.69 11 SER B N 1
ATOM 858 C CA . SER B 1 11 ? -19.125 2.561 -3.465 1 97.69 11 SER B CA 1
ATOM 859 C C . SER B 1 11 ? -18.312 2.619 -4.762 1 97.69 11 SER B C 1
ATOM 861 O O . SER B 1 11 ? -18.047 3.703 -5.277 1 97.69 11 SER B O 1
ATOM 863 N N . PHE B 1 12 ? -17.938 1.45 -5.242 1 98 12 PHE B N 1
ATOM 864 C CA . PHE B 1 12 ? -17.25 1.318 -6.516 1 98 12 PHE B CA 1
ATOM 865 C C . PHE B 1 12 ? -17.516 -0.048 -7.137 1 98 12 PHE B C 1
ATOM 867 O O . PHE B 1 12 ? -17.859 -1.001 -6.434 1 98 12 PHE B O 1
ATOM 874 N N . LYS B 1 13 ? -17.375 -0.143 -8.43 1 97.81 13 LYS B N 1
ATOM 875 C CA . LYS B 1 13 ? -17.531 -1.405 -9.148 1 97.81 13 LYS B CA 1
ATOM 876 C C . LYS B 1 13 ? -16.188 -2.1 -9.344 1 97.81 13 LYS B C 1
ATOM 878 O O . LYS B 1 13 ? -15.188 -1.443 -9.625 1 97.81 13 LYS B O 1
ATOM 883 N N . THR B 1 14 ? -16.297 -3.428 -9.164 1 98 14 THR B N 1
ATOM 884 C CA . THR B 1 14 ? -15.078 -4.215 -9.344 1 98 14 THR B CA 1
ATOM 885 C C . THR B 1 14 ? -15.398 -5.555 -10.008 1 98 14 THR B C 1
ATOM 887 O O . THR B 1 14 ? -16.562 -5.918 -10.148 1 98 14 THR B O 1
ATOM 890 N N . ASP B 1 15 ? -14.375 -6.223 -10.516 1 96.94 15 ASP B N 1
ATOM 891 C CA . ASP B 1 15 ? -14.508 -7.574 -11.055 1 96.94 15 ASP B CA 1
ATOM 892 C C . ASP B 1 15 ? -14.875 -8.57 -9.969 1 96.94 15 ASP B C 1
ATOM 894 O O . ASP B 1 15 ? -14.18 -8.688 -8.953 1 96.94 15 ASP B O 1
ATOM 898 N N . PRO B 1 16 ? -15.945 -9.328 -10.258 1 97.44 16 PRO B N 1
ATOM 899 C CA . PRO B 1 16 ? -16.375 -10.297 -9.242 1 97.44 16 PRO B CA 1
ATOM 900 C C . PRO B 1 16 ? -15.273 -11.273 -8.852 1 97.44 16 PRO B C 1
ATOM 902 O O . PRO B 1 16 ? -15.195 -11.695 -7.691 1 97.44 16 PRO B O 1
ATOM 905 N N . THR B 1 17 ? -14.5 -11.688 -9.75 1 97.5 17 THR B N 1
ATOM 906 C CA . THR B 1 17 ? -13.406 -12.609 -9.461 1 97.5 17 THR B CA 1
ATOM 907 C C . THR B 1 17 ? -12.352 -11.938 -8.594 1 97.5 17 THR B C 1
ATOM 909 O O . THR B 1 17 ? -11.836 -12.539 -7.648 1 97.5 17 THR B O 1
ATOM 912 N N . LEU B 1 18 ? -11.992 -10.727 -8.953 1 97.69 18 LEU B N 1
ATOM 913 C CA . LEU B 1 18 ? -11.055 -9.953 -8.148 1 97.69 18 LEU B CA 1
ATOM 914 C C . LEU B 1 18 ? -11.57 -9.781 -6.723 1 97.69 18 LEU B C 1
ATOM 916 O O . LEU B 1 18 ? -10.82 -9.945 -5.758 1 97.69 18 LEU B O 1
ATOM 920 N N . LEU B 1 19 ? -12.828 -9.461 -6.625 1 98.12 19 LEU B N 1
ATOM 921 C CA . LEU B 1 19 ? -13.461 -9.281 -5.324 1 98.12 19 LEU B CA 1
ATOM 922 C C . LEU B 1 19 ? -13.367 -10.555 -4.492 1 98.12 19 LEU B C 1
ATOM 924 O O . LEU B 1 19 ? -13 -10.508 -3.314 1 98.12 19 LEU B O 1
ATOM 928 N N . ARG B 1 20 ? -13.688 -11.648 -5.07 1 98 20 ARG B N 1
ATOM 929 C CA . ARG B 1 20 ? -13.664 -12.93 -4.375 1 98 20 ARG B CA 1
ATOM 930 C C . ARG B 1 20 ? -12.258 -13.258 -3.887 1 98 20 ARG B C 1
ATOM 932 O O . ARG B 1 20 ? -12.078 -13.68 -2.74 1 98 20 ARG B O 1
ATOM 939 N N . LYS B 1 21 ? -11.328 -13.055 -4.691 1 98.31 21 LYS B N 1
ATOM 940 C CA . LYS B 1 21 ? -9.945 -13.344 -4.332 1 98.31 21 LYS B CA 1
ATOM 941 C C . LYS B 1 21 ? -9.469 -12.414 -3.217 1 98.31 21 LYS B C 1
ATOM 943 O O . LYS B 1 21 ? -8.789 -12.852 -2.287 1 98.31 21 LYS B O 1
ATOM 948 N N . ALA B 1 22 ? -9.773 -11.172 -3.355 1 98.5 22 ALA B N 1
ATOM 949 C CA . ALA B 1 22 ? -9.375 -10.188 -2.352 1 98.5 22 ALA B CA 1
ATOM 950 C C . ALA B 1 22 ? -9.984 -10.516 -0.992 1 98.5 22 ALA B C 1
ATOM 952 O O . ALA B 1 22 ? -9.297 -10.469 0.032 1 98.5 22 ALA B O 1
ATOM 953 N N . LYS B 1 23 ? -11.25 -10.836 -0.968 1 98.56 23 LYS B N 1
ATOM 954 C CA . LYS B 1 23 ? -11.93 -11.188 0.276 1 98.56 23 LYS B CA 1
ATOM 955 C C . LYS B 1 23 ? -11.25 -12.359 0.965 1 98.56 23 LYS B C 1
ATOM 957 O O . LYS B 1 23 ? -11.117 -12.375 2.189 1 98.56 23 LYS B O 1
ATOM 962 N N . LYS B 1 24 ? -10.898 -13.297 0.168 1 98.38 24 LYS B N 1
ATOM 963 C CA . LYS B 1 24 ? -10.211 -14.461 0.716 1 98.38 24 LYS B CA 1
ATOM 964 C C . LYS B 1 24 ? -8.875 -14.062 1.35 1 98.38 24 LYS B C 1
ATOM 966 O O . LYS B 1 24 ? -8.555 -14.5 2.457 1 98.38 24 LYS B O 1
ATOM 971 N N . VAL B 1 25 ? -8.086 -13.273 0.664 1 98.12 25 VAL B N 1
ATOM 972 C CA . VAL B 1 25 ? -6.793 -12.836 1.184 1 98.12 25 VAL B CA 1
ATOM 973 C C . VAL B 1 25 ? -6.996 -12.055 2.48 1 98.12 25 VAL B C 1
ATOM 975 O O . VAL B 1 25 ? -6.246 -12.234 3.445 1 98.12 25 VAL B O 1
ATOM 978 N N . LEU B 1 26 ? -7.969 -11.156 2.52 1 98.31 26 LEU B N 1
ATOM 979 C CA . LEU B 1 26 ? -8.242 -10.344 3.699 1 98.31 26 LEU B CA 1
ATOM 980 C C . LEU B 1 26 ? -8.648 -11.219 4.879 1 98.31 26 LEU B C 1
ATOM 982 O O . LEU B 1 26 ? -8.188 -11.008 6.004 1 98.31 26 LEU B O 1
ATOM 986 N N . ALA B 1 27 ? -9.461 -12.281 4.555 1 97.56 27 ALA B N 1
ATOM 987 C CA . ALA B 1 27 ? -9.883 -13.211 5.594 1 97.56 27 ALA B CA 1
ATOM 988 C C . ALA B 1 27 ? -8.695 -14 6.145 1 97.56 27 ALA B C 1
ATOM 990 O O . ALA B 1 27 ? -8.57 -14.188 7.355 1 97.56 27 ALA B O 1
ATOM 991 N N . ASP B 1 28 ? -7.871 -14.398 5.285 1 97.44 28 ASP B N 1
ATOM 992 C CA . ASP B 1 28 ? -6.684 -15.156 5.672 1 97.44 28 ASP B CA 1
ATOM 993 C C . ASP B 1 28 ? -5.754 -14.312 6.543 1 97.44 28 ASP B C 1
ATOM 995 O O . ASP B 1 28 ? -4.941 -14.852 7.293 1 97.44 28 ASP B O 1
ATOM 999 N N . ASN B 1 29 ? -5.887 -12.977 6.461 1 96.62 29 ASN B N 1
ATOM 1000 C CA . ASN B 1 29 ? -5.047 -12.055 7.223 1 96.62 29 ASN B CA 1
ATOM 1001 C C . ASN B 1 29 ? -5.793 -11.477 8.422 1 96.62 29 ASN B C 1
ATOM 1003 O O . ASN B 1 29 ? -5.32 -10.539 9.055 1 96.62 29 ASN B O 1
ATOM 1007 N N . GLY B 1 30 ? -6.992 -11.875 8.617 1 96.31 30 GLY B N 1
ATOM 1008 C CA . GLY B 1 30 ? -7.715 -11.539 9.836 1 96.31 30 GLY B CA 1
ATOM 1009 C C . GLY B 1 30 ? -8.422 -10.203 9.758 1 96.31 30 GLY B C 1
ATOM 1010 O O . GLY B 1 30 ? -8.617 -9.539 10.781 1 96.31 30 GLY B O 1
ATOM 1011 N N . THR B 1 31 ? -8.727 -9.828 8.617 1 97.38 31 THR B N 1
ATOM 1012 C CA . THR B 1 31 ? -9.414 -8.555 8.469 1 97.38 31 THR B CA 1
ATOM 1013 C C . THR B 1 31 ? -10.57 -8.664 7.48 1 97.38 31 THR B C 1
ATOM 1015 O O . THR B 1 31 ? -10.938 -9.773 7.078 1 97.38 31 THR B O 1
ATOM 1018 N N . ASP B 1 32 ? -11.352 -7.52 7.289 1 97.25 32 ASP B N 1
ATOM 1019 C CA . ASP B 1 32 ? -12.477 -7.508 6.359 1 97.25 32 ASP B CA 1
ATOM 1020 C C . ASP B 1 32 ? -12.391 -6.316 5.41 1 97.25 32 ASP B C 1
ATOM 1022 O O . ASP B 1 32 ? -11.477 -5.5 5.512 1 97.25 32 ASP B O 1
ATOM 1026 N N . MET B 1 33 ? -13.266 -6.301 4.543 1 98 33 MET B N 1
ATOM 1027 C CA . MET B 1 33 ? -13.258 -5.309 3.471 1 98 33 MET B CA 1
ATOM 1028 C C . MET B 1 33 ? -13.359 -3.896 4.035 1 98 33 MET B C 1
ATOM 1030 O O . MET B 1 33 ? -12.547 -3.031 3.701 1 98 33 MET B O 1
ATOM 1034 N N . THR B 1 34 ? -14.344 -3.648 4.941 1 97.88 34 THR B N 1
ATOM 1035 C CA . THR B 1 34 ? -14.586 -2.318 5.488 1 97.88 34 THR B CA 1
ATOM 1036 C C . THR B 1 34 ? -13.359 -1.812 6.242 1 97.88 34 THR B C 1
ATOM 1038 O O . THR B 1 34 ? -12.891 -0.699 6 1 97.88 34 THR B O 1
ATOM 1041 N N . LYS B 1 35 ? -12.852 -2.607 7.055 1 97.56 35 LYS B N 1
ATOM 1042 C CA . LYS B 1 35 ? -11.68 -2.232 7.84 1 97.56 35 LYS B CA 1
ATOM 1043 C C . LYS B 1 35 ? -10.477 -1.969 6.938 1 97.56 35 LYS B C 1
ATOM 1045 O O . LYS B 1 35 ? -9.742 -1 7.141 1 97.56 35 LYS B O 1
ATOM 1050 N N . THR B 1 36 ? -10.266 -2.816 5.938 1 98.38 36 THR B N 1
ATOM 1051 C CA . THR B 1 36 ? -9.094 -2.748 5.07 1 98.38 36 THR B CA 1
ATOM 1052 C C . THR B 1 36 ? -9.172 -1.538 4.145 1 98.38 36 THR B C 1
ATOM 1054 O O . THR B 1 36 ? -8.18 -0.846 3.932 1 98.38 36 THR B O 1
ATOM 1057 N N . LEU B 1 37 ? -10.328 -1.27 3.682 1 98.62 37 LEU B N 1
ATOM 1058 C CA . LEU B 1 37 ? -10.5 -0.118 2.801 1 98.62 37 LEU B CA 1
ATOM 1059 C C . LEU B 1 37 ? -10.32 1.186 3.572 1 98.62 37 LEU B C 1
ATOM 1061 O O . LEU B 1 37 ? -9.727 2.139 3.059 1 98.62 37 LEU B O 1
ATOM 1065 N N . ASN B 1 38 ? -10.805 1.24 4.789 1 98.5 38 ASN B N 1
ATOM 1066 C CA . ASN B 1 38 ? -10.578 2.416 5.621 1 98.5 38 ASN B CA 1
ATOM 1067 C C . ASN B 1 38 ? -9.102 2.588 5.969 1 98.5 38 ASN B C 1
ATOM 1069 O O . ASN B 1 38 ? -8.602 3.711 6.008 1 98.5 38 ASN B O 1
ATOM 1073 N N . LEU B 1 39 ? -8.477 1.499 6.227 1 98.06 39 LEU B N 1
ATOM 1074 C CA . LEU B 1 39 ? -7.047 1.55 6.48 1 98.06 39 LEU B CA 1
ATOM 1075 C C . LEU B 1 39 ? -6.293 2.082 5.266 1 98.06 39 LEU B C 1
ATOM 1077 O O . LEU B 1 39 ? -5.336 2.844 5.406 1 98.06 39 LEU B O 1
ATOM 1081 N N . PHE B 1 40 ? -6.684 1.665 4.098 1 98.62 40 PHE B N 1
ATOM 1082 C CA . PHE B 1 40 ? -6.074 2.148 2.865 1 98.62 40 PHE B CA 1
ATOM 1083 C C . PHE B 1 40 ? -6.258 3.654 2.725 1 98.62 40 PHE B C 1
ATOM 1085 O O . PHE B 1 40 ? -5.297 4.379 2.441 1 98.62 40 PHE B O 1
ATOM 1092 N N . LEU B 1 41 ? -7.488 4.125 2.961 1 98.44 41 LEU B N 1
ATOM 1093 C CA . LEU B 1 41 ? -7.742 5.555 2.865 1 98.44 41 LEU B CA 1
ATOM 1094 C C . LEU B 1 41 ? -6.902 6.328 3.877 1 98.44 41 LEU B C 1
ATOM 1096 O O . LEU B 1 41 ? -6.398 7.41 3.576 1 98.44 41 LEU B O 1
ATOM 1100 N N . GLN B 1 42 ? -6.75 5.809 5.055 1 97.81 42 GLN B N 1
ATOM 1101 C CA . GLN B 1 42 ? -5.906 6.43 6.07 1 97.81 42 GLN B CA 1
ATOM 1102 C C . GLN B 1 42 ? -4.461 6.531 5.594 1 97.81 42 GLN B C 1
ATOM 1104 O O . GLN B 1 42 ? -3.799 7.551 5.809 1 97.81 42 GLN B O 1
ATOM 1109 N N . ASN B 1 43 ? -3.967 5.41 5.016 1 98.31 43 ASN B N 1
ATOM 1110 C CA . ASN B 1 43 ? -2.611 5.418 4.48 1 98.31 43 ASN B CA 1
ATOM 1111 C C . ASN B 1 43 ? -2.449 6.477 3.391 1 98.31 43 ASN B C 1
ATOM 1113 O O . ASN B 1 43 ? -1.442 7.188 3.355 1 98.31 43 ASN B O 1
ATOM 1117 N N . VAL B 1 44 ? -3.383 6.617 2.533 1 98 44 VAL B N 1
ATOM 1118 C CA . VAL B 1 44 ? -3.381 7.602 1.458 1 98 44 VAL B CA 1
ATOM 1119 C C . VAL B 1 44 ? -3.287 9.008 2.047 1 98 44 VAL B C 1
ATOM 1121 O O . VAL B 1 44 ? -2.48 9.828 1.595 1 98 44 VAL B O 1
ATOM 1124 N N . VAL B 1 45 ? -4.121 9.273 3.049 1 97.12 45 VAL B N 1
ATOM 1125 C CA . VAL B 1 45 ? -4.203 10.609 3.625 1 97.12 45 VAL B CA 1
ATOM 1126 C C . VAL B 1 45 ? -2.93 10.914 4.414 1 97.12 45 VAL B C 1
ATOM 1128 O O . VAL B 1 45 ? -2.371 12.008 4.309 1 97.12 45 VAL B O 1
ATOM 1131 N N . GLU B 1 46 ? -2.455 9.922 5.238 1 94.5 46 GLU B N 1
ATOM 1132 C CA . GLU B 1 46 ? -1.299 10.133 6.102 1 94.5 46 GLU B CA 1
ATOM 1133 C C . GLU B 1 46 ? -0.022 10.305 5.285 1 94.5 46 GLU B C 1
ATOM 1135 O O . GLU B 1 46 ? 0.846 11.109 5.641 1 94.5 46 GLU B O 1
ATOM 1140 N N . ARG B 1 47 ? 0.066 9.648 4.191 1 93.56 47 ARG B N 1
ATOM 1141 C CA . ARG B 1 47 ? 1.299 9.641 3.408 1 93.56 47 ARG B CA 1
ATOM 1142 C C . ARG B 1 47 ? 1.218 10.625 2.25 1 93.56 47 ARG B C 1
ATOM 1144 O O . ARG B 1 47 ? 2.229 10.922 1.607 1 93.56 47 ARG B O 1
ATOM 1151 N N . LYS B 1 48 ? 0.06 11.094 1.963 1 94.5 48 LYS B N 1
ATOM 1152 C CA . LYS B 1 48 ? -0.192 12.047 0.89 1 94.5 48 LYS B CA 1
ATOM 1153 C C . LYS B 1 48 ? 0.252 11.492 -0.459 1 94.5 48 LYS B C 1
ATOM 1155 O O . LYS B 1 48 ? 0.812 12.219 -1.282 1 94.5 48 LYS B O 1
ATOM 1160 N N . GLU B 1 49 ? 0.127 10.25 -0.596 1 94.88 49 GLU B N 1
ATOM 1161 C CA . GLU B 1 49 ? 0.438 9.516 -1.819 1 94.88 49 GLU B CA 1
ATOM 1162 C C . GLU B 1 49 ? -0.4 8.25 -1.929 1 94.88 49 GLU B C 1
ATOM 1164 O O . GLU B 1 49 ? -1.171 7.926 -1.022 1 94.88 49 GLU B O 1
ATOM 1169 N N . ILE B 1 50 ? -0.317 7.648 -3.047 1 96.12 50 ILE B N 1
ATOM 1170 C CA . ILE B 1 50 ? -0.942 6.344 -3.217 1 96.12 50 ILE B CA 1
ATOM 1171 C C . ILE B 1 50 ? 0.059 5.242 -2.865 1 96.12 50 ILE B C 1
ATOM 1173 O O . ILE 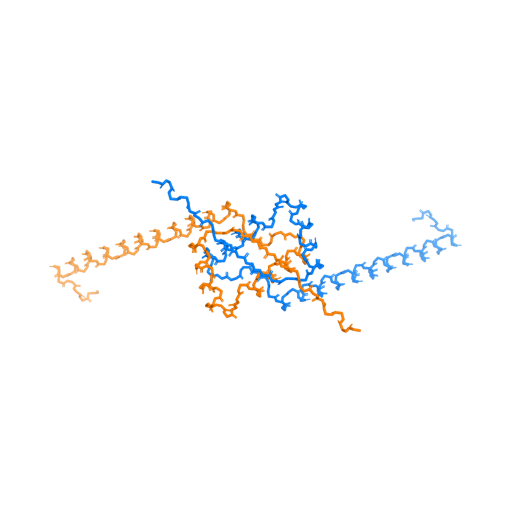B 1 50 ? 0.936 4.914 -3.668 1 96.12 50 ILE B O 1
ATOM 1177 N N . PRO B 1 51 ? -0.097 4.602 -1.753 1 95.56 51 PRO B N 1
ATOM 1178 C CA . PRO B 1 51 ? 0.906 3.68 -1.219 1 95.56 51 PRO B CA 1
ATOM 1179 C C . PRO B 1 51 ? 0.8 2.281 -1.82 1 95.56 51 PRO B C 1
ATOM 1181 O O . PRO B 1 51 ? 0.744 1.291 -1.086 1 95.56 51 PRO B O 1
ATOM 1184 N N . LEU B 1 52 ? 0.81 2.211 -3.111 1 96.69 52 LEU B N 1
ATOM 1185 C CA . LEU B 1 52 ? 0.632 0.946 -3.816 1 96.69 52 LEU B CA 1
ATOM 1186 C C . LEU B 1 52 ? 1.567 0.857 -5.016 1 96.69 52 LEU B C 1
ATOM 1188 O O . LEU B 1 52 ? 2.057 1.878 -5.504 1 96.69 52 LEU B O 1
ATOM 1192 N N . MET B 1 53 ? 1.743 -0.359 -5.453 1 94.69 53 MET B N 1
ATOM 1193 C CA . MET B 1 53 ? 2.385 -0.553 -6.75 1 94.69 53 MET B CA 1
ATOM 1194 C C . MET B 1 53 ? 1.443 -0.165 -7.883 1 94.69 53 MET B C 1
ATOM 1196 O O . MET B 1 53 ? 0.242 -0.428 -7.816 1 94.69 53 MET B O 1
ATOM 1200 N N . THR B 1 54 ? 2.07 0.446 -8.867 1 96 54 THR B N 1
ATOM 1201 C CA . THR B 1 54 ? 1.308 0.746 -10.07 1 96 54 THR B CA 1
ATOM 1202 C C . THR B 1 54 ? 1.011 -0.529 -10.859 1 96 54 THR B C 1
ATOM 1204 O O . THR B 1 54 ? 1.588 -1.583 -10.578 1 96 54 THR B O 1
ATOM 1207 N N . GLU B 1 55 ? 0.132 -0.381 -11.828 1 94.75 55 GLU B N 1
ATOM 1208 C CA . GLU B 1 55 ? -0.201 -1.528 -12.664 1 94.75 55 GLU B CA 1
ATOM 1209 C C . GLU B 1 55 ? 1.043 -2.098 -13.344 1 94.75 55 GLU B C 1
ATOM 1211 O O . GLU B 1 55 ? 1.194 -3.316 -13.453 1 94.75 55 GLU B O 1
ATOM 1216 N N . ASP B 1 56 ? 1.891 -1.165 -13.773 1 95.62 56 ASP B N 1
ATOM 1217 C CA . ASP B 1 56 ? 3.121 -1.58 -14.438 1 95.62 56 ASP B CA 1
ATOM 1218 C C . ASP B 1 56 ? 4.051 -2.312 -13.477 1 95.62 56 ASP B C 1
ATOM 1220 O O . ASP B 1 56 ? 4.699 -3.289 -13.852 1 95.62 56 ASP B O 1
ATOM 1224 N N . GLU B 1 57 ? 4.141 -1.83 -12.289 1 96.06 57 GLU B N 1
ATOM 1225 C CA . GLU B 1 57 ? 4.977 -2.465 -11.273 1 96.06 57 GLU B CA 1
ATOM 1226 C C . GLU B 1 57 ? 4.457 -3.855 -10.922 1 96.06 57 GLU B C 1
ATOM 1228 O O . GLU B 1 57 ? 5.242 -4.785 -10.719 1 96.06 57 GLU B O 1
ATOM 1233 N N . LEU B 1 58 ? 3.129 -3.986 -10.852 1 95.31 58 LEU B N 1
ATOM 1234 C CA . LEU B 1 58 ? 2.518 -5.281 -10.578 1 95.31 58 LEU B CA 1
ATOM 1235 C C . LEU B 1 58 ? 2.822 -6.277 -11.688 1 95.31 58 LEU B C 1
ATOM 1237 O O . LEU B 1 58 ? 3.078 -7.453 -11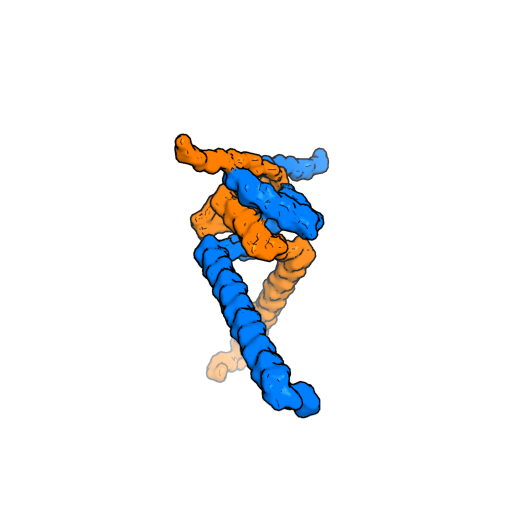.422 1 95.31 58 LEU B O 1
ATOM 1241 N N . ARG B 1 59 ? 2.75 -5.789 -12.883 1 95 59 ARG B N 1
ATOM 1242 C CA . ARG B 1 59 ? 3.057 -6.637 -14.031 1 95 59 ARG B CA 1
ATOM 1243 C C . ARG B 1 59 ? 4.508 -7.098 -14 1 95 59 ARG B C 1
ATOM 1245 O O . ARG B 1 59 ? 4.801 -8.266 -14.266 1 95 59 ARG B O 1
ATOM 1252 N N . ARG B 1 60 ? 5.367 -6.211 -13.695 1 95.94 60 ARG B N 1
ATOM 1253 C CA . ARG B 1 60 ? 6.781 -6.551 -13.609 1 95.94 60 ARG B CA 1
ATOM 1254 C C . ARG B 1 60 ? 7.027 -7.59 -12.523 1 95.94 60 ARG B C 1
ATOM 1256 O O . ARG B 1 60 ? 7.781 -8.547 -12.727 1 95.94 60 ARG B O 1
ATOM 1263 N N . GLU B 1 61 ? 6.363 -7.305 -11.461 1 93.56 61 GLU B N 1
ATOM 1264 C CA . GLU B 1 61 ? 6.5 -8.242 -10.344 1 93.56 61 GLU B CA 1
ATOM 1265 C C . GLU B 1 61 ? 6.016 -9.633 -10.734 1 93.56 61 GLU B C 1
ATOM 1267 O O . GLU B 1 61 ? 6.633 -10.641 -10.375 1 93.56 61 GLU B O 1
ATOM 1272 N N . ARG B 1 62 ? 4.914 -9.68 -11.344 1 93.38 62 ARG B N 1
ATOM 1273 C CA . ARG B 1 62 ? 4.367 -10.945 -11.812 1 93.38 62 ARG B CA 1
ATOM 1274 C C . ARG B 1 62 ? 5.344 -11.648 -12.75 1 93.38 62 ARG B C 1
ATOM 1276 O O . ARG B 1 62 ? 5.543 -12.859 -12.656 1 93.38 62 ARG B O 1
ATOM 1283 N N . LEU B 1 63 ? 5.969 -10.914 -13.656 1 95.56 63 LEU B N 1
ATOM 1284 C CA . LEU B 1 63 ? 6.906 -11.461 -14.633 1 95.56 63 LEU B CA 1
ATOM 1285 C C . LEU B 1 63 ? 8.156 -11.992 -13.938 1 95.56 63 LEU B C 1
ATOM 1287 O O . LEU B 1 63 ? 8.672 -13.055 -14.305 1 95.56 63 LEU B O 1
ATOM 1291 N N . ILE B 1 64 ? 8.586 -11.266 -12.992 1 96.12 64 ILE B N 1
ATOM 1292 C CA . ILE B 1 64 ? 9.758 -11.68 -12.242 1 96.12 64 ILE B CA 1
ATOM 1293 C C . ILE B 1 64 ? 9.461 -12.984 -11.5 1 96.12 64 ILE B C 1
ATOM 1295 O O . ILE B 1 64 ? 10.266 -13.914 -11.523 1 96.12 64 ILE B O 1
ATOM 1299 N N . ASN B 1 65 ? 8.312 -13.031 -10.93 1 94.25 65 ASN B N 1
ATOM 1300 C CA . ASN B 1 65 ? 7.926 -14.227 -10.195 1 94.25 65 ASN B CA 1
ATOM 1301 C C . ASN B 1 65 ? 7.793 -15.43 -11.125 1 94.25 65 ASN B C 1
ATOM 1303 O O . ASN B 1 65 ? 8.18 -16.547 -10.766 1 94.25 65 ASN B O 1
ATOM 1307 N N . GLN B 1 66 ? 7.238 -15.188 -12.258 1 95.12 66 GLN B N 1
ATOM 1308 C CA . GLN B 1 66 ? 7.098 -16.266 -13.234 1 95.12 66 GLN B CA 1
ATOM 1309 C C . GLN B 1 66 ? 8.461 -16.75 -13.711 1 95.12 66 GLN B C 1
ATOM 1311 O O . GLN B 1 66 ? 8.688 -17.953 -13.844 1 95.12 66 GLN B O 1
ATOM 1316 N N . LEU B 1 67 ? 9.305 -15.836 -13.914 1 96.25 67 LEU B N 1
ATOM 1317 C CA . LEU B 1 67 ? 10.648 -16.172 -14.367 1 96.25 67 LEU B CA 1
ATOM 1318 C C . LEU B 1 67 ? 11.398 -16.969 -13.297 1 96.25 67 LEU B C 1
ATOM 1320 O O . LEU B 1 67 ? 12.109 -17.922 -13.602 1 96.25 67 LEU B O 1
ATOM 1324 N N . GLN B 1 68 ? 11.234 -16.547 -12.078 1 96.25 68 GLN B N 1
ATOM 1325 C CA . GLN B 1 68 ? 11.867 -17.25 -10.969 1 96.25 68 GLN B CA 1
ATOM 1326 C C . GLN B 1 68 ? 11.359 -18.688 -10.867 1 96.25 68 GLN B C 1
ATOM 1328 O O . GLN B 1 68 ? 12.133 -19.609 -10.609 1 96.25 68 GLN B O 1
ATOM 1333 N N . THR B 1 69 ? 10.141 -18.875 -11.109 1 95.75 69 THR B N 1
ATOM 1334 C CA . THR B 1 69 ? 9.547 -20.219 -11.07 1 95.75 69 THR B CA 1
ATOM 1335 C C . THR B 1 69 ? 10.07 -21.078 -12.211 1 95.75 69 THR B C 1
ATOM 1337 O O . THR B 1 69 ? 10.398 -22.25 -12.008 1 95.75 69 THR B O 1
ATOM 1340 N N . GLU B 1 70 ? 10.164 -20.422 -13.344 1 95.94 70 GLU B N 1
ATOM 1341 C CA . GLU B 1 70 ? 10.648 -21.156 -14.516 1 95.94 70 GLU B CA 1
ATOM 1342 C C . GLU B 1 70 ? 12.102 -21.562 -14.344 1 95.94 70 GLU B C 1
ATOM 1344 O O . GLU B 1 70 ? 12.484 -22.688 -14.68 1 95.94 70 GLU B O 1
ATOM 1349 N N . VAL B 1 71 ? 12.852 -20.703 -13.852 1 96.75 71 VAL B N 1
ATOM 1350 C CA . VAL B 1 71 ? 14.258 -20.984 -13.602 1 96.75 71 VAL B CA 1
ATOM 1351 C C . VAL B 1 71 ? 14.383 -22.094 -12.562 1 96.75 71 VAL B C 1
ATOM 1353 O O . VAL B 1 71 ? 15.18 -23.031 -12.734 1 96.75 71 VAL B O 1
ATOM 1356 N N . ALA B 1 72 ? 13.617 -21.984 -11.477 1 96.5 72 ALA B N 1
ATOM 1357 C CA . ALA B 1 72 ? 13.633 -23 -10.43 1 96.5 72 ALA B CA 1
ATOM 1358 C C . ALA B 1 72 ? 13.234 -24.375 -10.984 1 96.5 72 ALA B C 1
ATOM 1360 O O . ALA B 1 72 ? 13.828 -25.391 -10.617 1 96.5 72 ALA B O 1
ATOM 1361 N N . GLU B 1 73 ? 12.289 -24.391 -11.867 1 96.06 73 GLU B N 1
ATOM 1362 C CA . GLU B 1 73 ? 11.844 -25.625 -12.5 1 96.06 73 GLU B CA 1
ATOM 1363 C C . GLU B 1 73 ? 12.922 -26.188 -13.422 1 96.06 73 GLU B C 1
ATOM 1365 O O . GLU B 1 73 ? 13.141 -27.406 -13.469 1 96.06 73 GLU B O 1
ATOM 1370 N N . SER B 1 74 ? 13.594 -25.312 -14.109 1 94.12 74 SER B N 1
ATOM 1371 C CA . SER B 1 74 ? 14.648 -25.734 -15.023 1 94.12 74 SER B CA 1
ATOM 1372 C C . SER B 1 74 ? 15.836 -26.328 -14.266 1 94.12 74 SER B C 1
ATOM 1374 O O . SER B 1 74 ? 16.422 -27.328 -14.695 1 94.12 74 SER B O 1
ATOM 1376 N N . ILE B 1 75 ? 16.141 -25.734 -13.195 1 94.88 75 ILE B N 1
ATOM 1377 C CA . ILE B 1 75 ? 17.234 -26.234 -12.344 1 94.88 75 ILE B CA 1
ATOM 1378 C C . ILE B 1 75 ? 16.844 -27.594 -11.766 1 94.88 75 ILE B C 1
ATOM 1380 O O . ILE B 1 75 ? 17.656 -28.531 -11.766 1 94.88 75 ILE B O 1
ATOM 1384 N N . ALA B 1 76 ? 15.617 -27.734 -11.289 1 93.75 76 ALA B N 1
ATOM 1385 C CA . ALA B 1 76 ? 15.133 -28.984 -10.711 1 93.75 76 ALA B CA 1
ATOM 1386 C C . ALA B 1 76 ? 15.148 -30.109 -11.742 1 93.75 76 ALA B C 1
ATOM 1388 O O . ALA B 1 76 ? 15.531 -31.234 -11.43 1 93.75 76 ALA B O 1
ATOM 1389 N N . GLU B 1 77 ? 14.82 -29.812 -12.953 1 92.81 77 GLU B N 1
ATOM 1390 C CA . GLU B 1 77 ? 14.82 -30.797 -14.031 1 92.81 77 GLU B CA 1
ATOM 1391 C C . GLU B 1 77 ? 16.25 -31.219 -14.391 1 92.81 77 GLU B C 1
ATOM 1393 O O . GLU B 1 77 ? 16.516 -32.406 -14.633 1 92.81 77 GLU B O 1
ATOM 1398 N N . TYR B 1 78 ? 17.094 -30.156 -14.406 1 91.31 78 TYR B N 1
ATOM 1399 C CA . TYR B 1 78 ? 18.5 -30.438 -14.703 1 91.31 78 TYR B CA 1
ATOM 1400 C C . TYR B 1 78 ? 19.109 -31.344 -13.633 1 91.31 78 TYR B C 1
ATOM 1402 O O . TYR B 1 78 ? 19.766 -32.312 -13.953 1 91.31 78 TYR B O 1
ATOM 1410 N N . LYS B 1 79 ? 18.891 -31.109 -12.445 1 91.38 79 LYS B N 1
ATOM 1411 C CA . LYS B 1 79 ? 19.422 -31.875 -11.328 1 91.38 79 LYS B CA 1
ATOM 1412 C C . LYS B 1 79 ? 18.844 -33.281 -11.312 1 91.38 79 LYS B C 1
ATOM 1414 O O . LYS B 1 79 ? 19.562 -34.25 -11.031 1 91.38 79 LYS B O 1
ATOM 1419 N N . ALA B 1 80 ? 17.656 -33.438 -11.633 1 89.12 80 ALA B N 1
ATOM 1420 C CA . ALA B 1 80 ? 17 -34.75 -11.695 1 89.12 80 ALA B CA 1
ATOM 1421 C C . ALA B 1 80 ? 17.562 -35.594 -12.836 1 89.12 80 ALA B C 1
ATOM 1423 O O . ALA B 1 80 ? 17.734 -36.812 -12.695 1 89.12 80 ALA B O 1
ATOM 1424 N N . GLY B 1 81 ? 17.75 -34.938 -13.977 1 85.25 81 GLY B N 1
ATOM 1425 C CA . GLY B 1 81 ? 18.359 -35.625 -15.102 1 85.25 81 GLY B CA 1
ATOM 1426 C C . GLY B 1 81 ? 19.781 -36.062 -14.844 1 85.25 81 GLY B C 1
ATOM 1427 O O . GLY B 1 81 ? 20.203 -37.125 -15.258 1 85.25 81 GLY B O 1
ATOM 1428 N N . ARG B 1 82 ? 20.625 -35.188 -14.25 1 83 82 ARG B N 1
ATOM 1429 C CA . ARG B 1 82 ? 22.016 -35.5 -13.93 1 83 82 ARG B CA 1
ATOM 1430 C C . ARG B 1 82 ? 22.078 -36.625 -12.883 1 83 82 ARG B C 1
ATOM 1432 O O . ARG B 1 82 ? 22.984 -37.469 -12.93 1 83 82 ARG B O 1
ATOM 1439 N N . SER B 1 83 ? 21.109 -36.656 -11.938 1 81.75 83 SER B N 1
ATOM 1440 C CA . SER B 1 83 ? 21.078 -37.688 -10.906 1 81.75 83 SER B CA 1
ATOM 1441 C C . SER B 1 83 ? 20.672 -39.031 -11.484 1 81.75 83 SER B C 1
ATOM 1443 O O . SER B 1 83 ? 21.188 -40.062 -11.055 1 81.75 83 SER B O 1
ATOM 1445 N N . ILE B 1 84 ? 19.906 -39.031 -12.469 1 77.38 84 ILE B N 1
ATOM 1446 C CA . ILE B 1 84 ? 19.391 -40.281 -13.039 1 77.38 84 ILE B CA 1
ATOM 1447 C C . ILE B 1 84 ? 20.438 -40.875 -13.977 1 77.38 84 ILE B C 1
ATOM 1449 O O . ILE B 1 84 ? 20.781 -42.062 -13.844 1 77.38 84 ILE B O 1
ATOM 1453 N N . PRO B 1 85 ? 21.016 -40.125 -14.773 1 73.19 85 PRO B N 1
ATOM 1454 C CA . PRO B 1 85 ? 22.016 -40.688 -15.672 1 73.19 85 PRO B CA 1
ATOM 1455 C C . PRO B 1 85 ? 23.219 -41.281 -14.93 1 73.19 85 PRO B C 1
ATOM 1457 O O . PRO B 1 85 ? 23.703 -42.344 -15.289 1 73.19 85 PRO B O 1
ATOM 1460 N N . LEU B 1 86 ? 23.75 -40.562 -13.93 1 72.94 86 LEU B N 1
ATOM 1461 C CA . LEU B 1 86 ? 24.906 -41.062 -13.188 1 72.94 86 LEU B CA 1
ATOM 1462 C C . LEU B 1 86 ? 24.562 -42.312 -12.391 1 72.94 86 LEU B C 1
ATOM 1464 O O . LEU B 1 86 ? 25.391 -43.219 -12.266 1 72.94 86 LEU B O 1
ATOM 1468 N N . GLU B 1 87 ? 23.469 -42.406 -11.797 1 74.69 87 GLU B N 1
ATOM 1469 C CA . GLU B 1 87 ? 23.031 -43.594 -11.055 1 74.69 87 GLU B CA 1
ATOM 1470 C C . GLU B 1 87 ? 22.891 -44.781 -11.969 1 74.69 87 GLU B C 1
ATOM 1472 O O . GLU B 1 87 ? 23.266 -45.906 -11.594 1 74.69 87 GLU B O 1
ATOM 1477 N N . GLU B 1 88 ? 22.469 -44.594 -13.117 1 78.94 88 GLU B N 1
ATOM 1478 C CA . GLU B 1 88 ? 22.312 -45.688 -14.086 1 78.94 88 GLU B CA 1
ATOM 1479 C C . GLU B 1 88 ? 23.656 -46.156 -14.609 1 78.94 88 GLU B C 1
ATOM 1481 O O . GLU B 1 88 ? 23.875 -47.375 -14.766 1 78.94 88 GLU B O 1
ATOM 1486 N N . VAL B 1 89 ? 24.453 -45.094 -14.75 1 80.44 89 VAL B N 1
ATOM 1487 C CA . VAL B 1 89 ? 25.797 -45.406 -15.195 1 80.44 89 VAL B CA 1
ATOM 1488 C C . VAL B 1 89 ? 26.516 -46.188 -14.102 1 80.44 89 VAL B C 1
ATOM 1490 O O . VAL B 1 89 ? 27.203 -47.188 -14.383 1 80.44 89 VAL B O 1
ATOM 1493 N N . ALA B 1 90 ? 26.328 -45.75 -12.875 1 80.69 90 ALA B N 1
ATOM 1494 C CA . ALA B 1 90 ? 26.969 -46.438 -11.75 1 80.69 90 ALA B CA 1
ATOM 1495 C C . ALA B 1 90 ? 26.406 -47.844 -11.578 1 80.69 90 ALA B C 1
ATOM 1497 O O . ALA B 1 90 ? 27.141 -48.812 -11.305 1 80.69 90 ALA B O 1
ATOM 1498 N N . LYS B 1 91 ? 25.156 -48.125 -11.805 1 78.31 91 LYS B N 1
ATOM 1499 C CA . LYS B 1 91 ? 24.531 -49.438 -11.711 1 78.31 91 LYS B CA 1
ATOM 1500 C C . LYS B 1 91 ? 25 -50.344 -12.836 1 78.31 91 LYS B C 1
ATOM 1502 O O . LYS B 1 91 ? 25.266 -51.531 -12.609 1 78.31 91 LYS B O 1
ATOM 1507 N N . ARG B 1 92 ? 25.172 -49.719 -13.953 1 82.31 92 ARG B N 1
ATOM 1508 C CA . ARG B 1 92 ? 25.609 -50.5 -15.117 1 82.31 92 ARG B CA 1
ATOM 1509 C C . ARG B 1 92 ? 27.078 -50.875 -15 1 82.31 92 ARG B C 1
ATOM 1511 O O . ARG B 1 92 ? 27.453 -52 -15.367 1 82.31 92 ARG B O 1
ATOM 1518 N N . TYR B 1 93 ? 27.812 -49.969 -14.328 1 81.75 93 TYR B N 1
ATOM 1519 C CA . TYR B 1 93 ? 29.234 -50.25 -14.242 1 81.75 93 TYR B CA 1
ATOM 1520 C C . TYR B 1 93 ? 29.609 -50.781 -12.859 1 81.75 93 TYR B C 1
ATOM 1522 O O . TYR B 1 93 ? 30.781 -51 -12.562 1 81.75 93 TYR B O 1
ATOM 1530 N N . GLY B 1 94 ? 28.672 -51.156 -12.062 1 66.94 94 GLY B N 1
ATOM 1531 C CA . GLY B 1 94 ? 28.906 -51.812 -10.789 1 66.94 94 GLY B CA 1
ATOM 1532 C C . GLY B 1 94 ? 29.672 -50.938 -9.805 1 66.94 94 GLY B C 1
ATOM 1533 O O . GLY B 1 94 ? 30.422 -51.438 -8.977 1 66.94 94 GLY B O 1
ATOM 1534 N N . ILE B 1 95 ? 29.75 -49.719 -10.039 1 63.81 95 ILE B N 1
ATOM 1535 C CA . ILE B 1 95 ? 30.609 -48.844 -9.211 1 63.81 95 ILE B CA 1
ATOM 1536 C C . ILE B 1 95 ? 29.797 -48.281 -8.055 1 63.81 95 ILE B C 1
ATOM 1538 O O . ILE B 1 95 ? 30.156 -47.25 -7.477 1 63.81 95 ILE B O 1
ATOM 1542 N N . GLU B 1 96 ? 28.812 -48.875 -7.613 1 55.72 96 GLU B N 1
ATOM 1543 C CA . GLU B 1 96 ? 28.016 -48.375 -6.512 1 55.72 96 GLU B CA 1
ATOM 1544 C C . GLU B 1 96 ? 28.891 -47.844 -5.379 1 55.72 96 GLU B C 1
ATOM 1546 O O . GLU B 1 96 ? 28.422 -47.125 -4.508 1 55.72 96 GLU B O 1
ATOM 1551 N N . ASP B 1 97 ? 29.953 -48.5 -4.996 1 52.5 97 ASP B N 1
ATOM 1552 C CA . ASP B 1 97 ? 30.609 -48.344 -3.693 1 52.5 97 ASP B CA 1
ATOM 1553 C C . ASP B 1 97 ? 31.359 -47.031 -3.602 1 52.5 97 ASP B C 1
ATOM 1555 O O . ASP B 1 97 ? 31.797 -46.625 -2.52 1 52.5 97 ASP B O 1
ATOM 1559 N N . LEU B 1 98 ? 31.781 -46.312 -4.715 1 38.66 98 LEU B N 1
ATOM 1560 C CA . LEU B 1 98 ? 32.625 -45.219 -4.203 1 38.66 98 LEU B CA 1
ATOM 1561 C C . LEU B 1 98 ? 31.781 -44 -3.908 1 38.66 98 LEU B C 1
ATOM 1563 O O . LEU B 1 98 ? 30.766 -43.75 -4.555 1 38.66 98 LEU B O 1
#

InterPro domains:
  IPR013321 Arc-type ribbon-helix-helix [G3DSA:1.10.1220.10] (8-95)

Foldseek 3Di:
DPPPVDDDDDDDDDDPVVVVVVQVVQVVVPHGDVVVVVVQVVCCVVVVHRPDDDPVRVVVVVVVVVVVVVVVVVVVVVVVVVVVVVVVVCVVVVVVPD/DPPPVDDDDDDDDDDPVVVVVVQVVQVVVPHGDVVVVVVQVVCCVVVVHRPDDDPVRVVVVVVVVVVVVVVVVVVVVVVVVVVVVVVVVCVVVVVVPD

pLDDT: mean 89.5, std 13.75, range [38.66, 98.62]

Sequence (196 aa):
MPAIKEGTQVSFKTDPTLLRKAKKVLADNGTDMTKTLNLFLQNVVERKEIPLMTEDELRRERLINQLQTEVAESIAEYKAGRSIPLEEVAKRYGIEDLMPAIKEGTQVSFKTDPTLLRKAKKVLADNGTDMTKTLNLFLQNVVERKEIPLMTEDELRRERLINQLQTEVAESIAEYKAGRSIPLEEVAKRYGIEDL

Nearest PDB structures (foldseek):
  4fxe-assembly1_A-2  TM=6.902E-01  e=1.598E-01  Escherichia coli K-12
  4ml0-assembly2_E  TM=7.228E-01  e=4.545E-01  Escherichia coli B str. REL606
  4fxe-assembly1_A-2  TM=6.904E-01  e=1.598E-01  Escherichia coli K-12
  4ml0-assembly2_E  TM=7.229E-01  e=4.545E-01  Escherichia coli B str. REL606

Secondary structure (DSSP, 8-state):
------PEEEEEEE-HHHHHHHHHHHHHTT--HHHHHHHHHHHHHHHTS--S--HHHHHHHHHHHHHHHHHHHHHHHHHHHHHHHHHHHHHHHT-TT-/------PEEEEEEE-HHHHHHHHHHHHHTT--HHHHHHHHHHHHHHHTS--S--HHHHHHHHHHHHHHHHHHHHHHHHHHHHHHHHHHHHHHHT-TT-

Organism: NCBI:txid764290